Protein AF-A0A1V6HBJ1-F1 (afdb_monomer_lite)

Structure (mmCIF, N/CA/C/O backbone):
data_AF-A0A1V6HBJ1-F1
#
_entry.id   AF-A0A1V6HBJ1-F1
#
loop_
_atom_site.group_PDB
_atom_site.id
_atom_site.type_symbol
_atom_site.label_atom_id
_atom_site.label_alt_id
_atom_site.label_comp_id
_atom_site.label_asym_id
_atom_site.label_entity_id
_atom_site.label_seq_id
_atom_site.pdbx_PDB_ins_code
_atom_site.Cartn_x
_atom_site.Cartn_y
_atom_site.Cartn_z
_atom_site.occupancy
_atom_site.B_iso_or_equiv
_atom_site.auth_seq_id
_atom_site.auth_comp_id
_atom_site.auth_asym_id
_atom_site.auth_atom_id
_atom_site.pdbx_PDB_model_num
ATOM 1 N N . MET A 1 1 ? 16.355 -17.137 -2.220 1.00 40.56 1 MET A N 1
ATOM 2 C CA . MET A 1 1 ? 15.900 -16.096 -1.271 1.00 40.56 1 MET A CA 1
ATOM 3 C C . MET A 1 1 ? 16.571 -16.376 0.056 1.00 40.56 1 MET A C 1
ATOM 5 O O . MET A 1 1 ? 16.487 -17.509 0.513 1.00 40.56 1 MET A O 1
ATOM 9 N N . ALA A 1 2 ? 17.304 -15.412 0.614 1.00 31.16 2 ALA A N 1
ATOM 10 C CA . ALA A 1 2 ? 17.958 -15.602 1.904 1.00 31.16 2 ALA A CA 1
ATOM 11 C C . ALA A 1 2 ? 16.894 -15.701 3.020 1.00 31.16 2 ALA A C 1
ATOM 13 O O . ALA A 1 2 ? 15.959 -14.894 3.026 1.00 31.16 2 ALA A O 1
ATOM 14 N N . PRO A 1 3 ? 17.005 -16.656 3.956 1.00 34.19 3 PRO A N 1
ATOM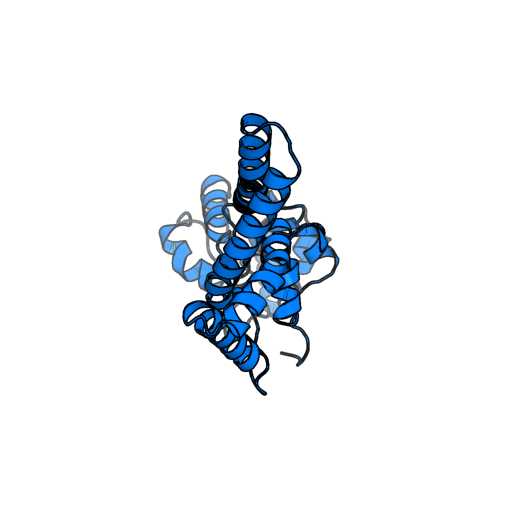 15 C CA . PRO A 1 3 ? 16.169 -16.680 5.151 1.00 34.19 3 PRO A CA 1
ATOM 16 C C . PRO A 1 3 ? 16.460 -15.418 5.978 1.00 34.19 3 PRO A C 1
ATOM 18 O O . PRO A 1 3 ? 17.597 -15.211 6.388 1.00 34.19 3 PRO A O 1
ATOM 21 N N . GLY A 1 4 ? 15.461 -14.553 6.192 1.00 46.94 4 GLY A N 1
ATOM 22 C CA . GLY A 1 4 ? 15.585 -13.376 7.070 1.00 46.94 4 GLY A CA 1
ATOM 23 C C . GLY A 1 4 ? 15.220 -12.015 6.462 1.00 46.94 4 GLY A C 1
ATOM 24 O O . GLY A 1 4 ? 15.203 -11.026 7.184 1.00 46.94 4 GLY A O 1
ATOM 25 N N . SER A 1 5 ? 14.878 -11.928 5.173 1.00 51.78 5 SER A N 1
ATOM 26 C CA . SER A 1 5 ? 14.597 -10.646 4.495 1.00 51.78 5 SER A CA 1
ATOM 27 C C . SER A 1 5 ? 13.138 -10.168 4.579 1.00 51.78 5 SER A C 1
ATOM 29 O O . SER A 1 5 ? 12.686 -9.415 3.717 1.00 51.78 5 SER A O 1
ATOM 31 N N . HIS A 1 6 ? 12.360 -10.630 5.559 1.00 61.28 6 HIS A N 1
ATOM 32 C CA . HIS A 1 6 ? 10.945 -10.278 5.686 1.00 61.28 6 HIS A CA 1
ATOM 33 C C . HIS A 1 6 ? 10.672 -9.665 7.053 1.00 61.28 6 HIS A C 1
ATOM 35 O O . HIS A 1 6 ? 11.094 -10.197 8.078 1.00 61.28 6 HIS A O 1
ATOM 41 N N . ALA A 1 7 ? 9.939 -8.550 7.069 1.00 63.81 7 ALA A N 1
ATOM 42 C CA . ALA A 1 7 ? 9.372 -8.036 8.305 1.00 63.81 7 ALA A CA 1
ATOM 43 C C . ALA A 1 7 ? 8.506 -9.135 8.942 1.00 63.81 7 ALA A C 1
ATOM 45 O O . ALA A 1 7 ? 7.754 -9.823 8.239 1.00 63.81 7 ALA A O 1
ATOM 46 N N . SER A 1 8 ? 8.596 -9.303 10.264 1.00 81.94 8 SER A N 1
ATOM 47 C CA . SER A 1 8 ? 7.681 -10.206 10.967 1.00 81.94 8 SER A CA 1
ATOM 48 C C . SER A 1 8 ? 6.235 -9.796 10.669 1.00 81.94 8 SER A C 1
ATOM 50 O O . SER A 1 8 ? 5.955 -8.620 10.426 1.00 81.94 8 SER A O 1
ATOM 52 N N . ALA A 1 9 ? 5.294 -10.743 10.681 1.00 83.12 9 ALA A N 1
ATOM 53 C CA . ALA A 1 9 ? 3.888 -10.428 10.414 1.00 83.12 9 ALA A CA 1
ATOM 54 C C . ALA A 1 9 ? 3.358 -9.310 11.333 1.00 83.12 9 ALA A C 1
ATOM 56 O O . ALA A 1 9 ? 2.611 -8.438 10.893 1.00 83.12 9 ALA A O 1
ATOM 57 N N . LEU A 1 10 ? 3.819 -9.287 12.587 1.00 87.44 10 LEU A N 1
ATOM 58 C CA . LEU A 1 10 ? 3.503 -8.235 13.550 1.00 87.44 10 LEU A CA 1
ATOM 59 C C . LEU A 1 10 ? 4.100 -6.879 13.159 1.00 87.44 10 LEU A C 1
ATOM 61 O O . LEU A 1 10 ? 3.411 -5.871 13.273 1.00 87.44 10 LEU A O 1
ATOM 65 N N . ALA A 1 11 ? 5.344 -6.839 12.673 1.00 89.31 11 ALA A N 1
ATOM 66 C CA . ALA A 1 11 ? 5.956 -5.604 12.186 1.00 89.31 11 ALA A CA 1
ATOM 67 C C . ALA A 1 11 ? 5.234 -5.076 10.938 1.00 89.31 11 ALA A C 1
ATOM 69 O O . ALA A 1 11 ? 4.906 -3.895 10.873 1.00 89.31 11 ALA A O 1
ATOM 70 N N . ALA A 1 12 ? 4.895 -5.955 9.991 1.00 89.19 12 ALA A N 1
ATOM 71 C CA . ALA A 1 12 ? 4.092 -5.590 8.827 1.00 89.19 12 ALA A CA 1
ATOM 72 C C . ALA A 1 12 ? 2.724 -5.022 9.247 1.00 89.19 12 ALA A C 1
ATOM 74 O O . ALA A 1 12 ? 2.364 -3.931 8.813 1.00 89.19 12 ALA A O 1
ATOM 75 N N . LEU A 1 13 ? 2.008 -5.682 10.168 1.00 91.19 13 LEU A N 1
ATOM 76 C CA . LEU A 1 13 ? 0.757 -5.158 10.725 1.00 91.19 13 LEU A CA 1
ATOM 77 C C . LEU A 1 13 ? 0.961 -3.784 11.383 1.00 91.19 13 LEU A C 1
ATOM 79 O O . LEU A 1 13 ? 0.175 -2.870 11.151 1.00 91.19 13 LEU A O 1
ATOM 83 N N . ALA A 1 14 ? 2.016 -3.625 12.181 1.00 93.25 14 ALA A N 1
ATOM 84 C CA . ALA A 1 14 ? 2.300 -2.393 12.905 1.00 93.25 14 ALA A CA 1
ATOM 85 C C . ALA A 1 14 ? 2.691 -1.221 11.994 1.00 93.25 14 ALA A C 1
ATOM 87 O O . ALA A 1 14 ? 2.474 -0.079 12.384 1.00 93.25 14 ALA A O 1
ATOM 88 N N . TRP A 1 15 ? 3.258 -1.475 10.813 1.00 93.94 15 TRP A N 1
ATOM 89 C CA . TRP A 1 15 ? 3.773 -0.446 9.901 1.00 93.94 15 TRP A CA 1
ATOM 90 C C . TRP A 1 15 ? 2.842 -0.105 8.740 1.00 93.94 15 TRP A C 1
ATOM 92 O O . TRP A 1 15 ? 2.887 1.014 8.232 1.00 93.94 15 TRP A O 1
ATOM 102 N N . THR A 1 16 ? 1.982 -1.032 8.320 1.00 93.38 16 THR A N 1
ATOM 103 C CA . THR A 1 16 ? 1.060 -0.821 7.190 1.00 93.38 16 THR A CA 1
ATOM 104 C C . THR A 1 16 ? -0.401 -0.730 7.631 1.00 93.38 16 THR A C 1
ATOM 106 O O . THR A 1 16 ? -1.307 -0.847 6.809 1.00 93.38 16 THR A O 1
ATOM 109 N N . THR A 1 17 ? -0.652 -0.527 8.927 1.00 94.75 17 THR A N 1
ATOM 110 C CA . THR A 1 17 ? -1.995 -0.280 9.470 1.00 94.75 17 THR A CA 1
ATOM 111 C C . THR A 1 17 ? -2.059 1.129 10.050 1.00 94.75 17 THR A C 1
ATOM 113 O O . THR A 1 17 ? -1.151 1.506 10.795 1.00 94.75 17 THR A O 1
ATOM 116 N N . PRO A 1 18 ? -3.107 1.919 9.760 1.00 96.00 18 PRO A N 1
ATOM 117 C CA . PRO A 1 18 ? -3.228 3.255 10.330 1.00 96.00 18 PRO A CA 1
ATOM 118 C C . PRO A 1 18 ? -3.225 3.235 11.864 1.00 96.00 18 PRO A C 1
ATOM 120 O O . PRO A 1 18 ? -3.881 2.402 12.498 1.00 96.00 18 PRO A O 1
ATOM 123 N N . LEU A 1 19 ? -2.507 4.180 12.472 1.00 96.94 19 LEU A N 1
ATOM 124 C CA . LEU A 1 19 ? -2.322 4.229 13.926 1.00 96.94 19 LEU A CA 1
ATOM 125 C C . LEU A 1 19 ? -3.632 4.346 14.719 1.00 96.94 19 LEU A C 1
ATOM 127 O O . LEU A 1 19 ? -3.750 3.670 15.743 1.00 96.94 19 LEU A O 1
ATOM 131 N N . PRO A 1 20 ? -4.650 5.110 14.273 1.00 97.19 20 PRO A N 1
ATOM 132 C CA . PRO A 1 20 ? -5.925 5.177 14.985 1.00 97.19 20 PRO A CA 1
ATOM 133 C C . PRO A 1 20 ? -6.658 3.833 15.047 1.00 97.19 20 PRO A C 1
ATOM 135 O O . PRO A 1 20 ? -7.299 3.540 16.057 1.00 97.19 20 PRO A O 1
ATOM 138 N N . PHE A 1 21 ? -6.522 2.982 14.023 1.00 97.19 21 PHE A N 1
ATOM 139 C CA . PHE A 1 21 ? -7.040 1.614 14.065 1.00 97.19 21 PHE A CA 1
ATOM 140 C C . PHE A 1 21 ? -6.293 0.763 15.093 1.00 97.19 21 PHE A C 1
ATOM 142 O O . PHE A 1 21 ? -6.928 0.094 15.906 1.00 97.19 21 PHE A O 1
ATOM 149 N N . LEU A 1 22 ? -4.958 0.818 15.111 1.00 97.12 22 LEU A N 1
ATOM 150 C CA . LEU A 1 22 ? -4.157 0.084 16.098 1.00 97.12 22 LEU A CA 1
ATOM 151 C C . LEU A 1 22 ? -4.476 0.532 17.533 1.00 97.12 22 LEU A C 1
ATOM 153 O O . LEU A 1 22 ? -4.616 -0.304 18.425 1.00 97.12 22 LEU A O 1
ATOM 157 N N . LEU A 1 23 ? -4.673 1.835 17.750 1.00 97.44 23 LEU A N 1
ATOM 158 C CA . LEU A 1 23 ? -5.104 2.375 19.037 1.00 97.44 23 LEU A CA 1
ATOM 159 C C . LEU A 1 23 ? -6.506 1.881 19.417 1.00 97.44 23 LEU A C 1
ATOM 161 O O . LEU A 1 23 ? -6.716 1.459 20.553 1.00 97.44 23 LEU A O 1
ATOM 165 N N . ALA A 1 24 ? -7.458 1.885 18.480 1.00 98.12 24 ALA A N 1
ATOM 166 C CA . ALA A 1 24 ? -8.794 1.342 18.711 1.00 98.12 24 ALA A CA 1
ATOM 167 C C . ALA A 1 24 ? -8.732 -0.132 19.144 1.00 98.12 24 ALA A C 1
ATOM 169 O O . ALA A 1 24 ? -9.375 -0.513 20.124 1.00 98.12 24 ALA A O 1
ATOM 170 N N . VAL A 1 25 ? -7.922 -0.947 18.458 1.00 98.19 25 VAL A N 1
ATOM 171 C CA . VAL A 1 25 ? -7.679 -2.354 18.815 1.00 98.19 25 VAL A CA 1
ATOM 172 C C . VAL A 1 25 ? -7.102 -2.467 20.225 1.00 98.19 25 VAL A C 1
ATOM 174 O O . VAL A 1 25 ? -7.627 -3.234 21.033 1.00 98.19 25 VAL A O 1
ATOM 177 N N . ALA A 1 26 ? -6.070 -1.682 20.552 1.00 98.00 26 ALA A N 1
ATOM 178 C CA . ALA A 1 26 ? -5.439 -1.694 21.871 1.00 98.00 26 ALA A CA 1
ATOM 179 C C . ALA A 1 26 ? -6.442 -1.357 22.991 1.00 98.00 26 ALA A C 1
ATOM 181 O O . ALA A 1 26 ? -6.520 -2.065 23.997 1.00 98.00 26 ALA A O 1
ATOM 182 N N . LEU A 1 27 ? -7.283 -0.338 22.785 1.00 98.19 27 LEU A N 1
ATOM 183 C CA . LEU A 1 27 ? -8.370 0.024 23.704 1.00 98.19 27 LEU A CA 1
ATOM 184 C C . LEU A 1 27 ? -9.426 -1.087 23.836 1.00 98.19 27 LEU A C 1
ATOM 186 O O . LEU A 1 27 ? -10.095 -1.194 24.866 1.00 98.19 27 LEU A O 1
ATOM 190 N N . GLY A 1 28 ? -9.578 -1.920 22.807 1.00 98.44 28 GLY A N 1
ATOM 191 C CA . GLY A 1 28 ? -10.498 -3.053 22.766 1.00 98.44 28 GLY A CA 1
ATOM 192 C C . GLY A 1 28 ? -10.058 -4.270 23.574 1.00 98.44 28 GLY A C 1
ATOM 193 O O . GLY A 1 28 ? -10.915 -5.069 23.959 1.00 98.44 28 GLY A O 1
ATOM 194 N N . LEU A 1 29 ? -8.767 -4.397 23.902 1.00 98.31 29 LEU A N 1
ATOM 195 C CA . LEU A 1 29 ? -8.232 -5.561 24.620 1.00 98.31 29 LEU A CA 1
ATOM 196 C C . LEU A 1 29 ? -8.846 -5.720 26.020 1.00 98.31 29 LEU A C 1
ATOM 198 O O . LEU A 1 29 ? -9.240 -6.818 26.406 1.00 98.31 29 LEU A O 1
ATOM 202 N N . GLY A 1 30 ? -9.006 -4.626 26.771 1.00 97.94 30 GLY A N 1
ATOM 203 C CA . GLY A 1 30 ? -9.625 -4.653 28.103 1.00 97.94 30 GLY A CA 1
ATOM 204 C C . GLY A 1 30 ? -11.083 -5.145 28.079 1.00 97.94 30 GLY A C 1
ATOM 205 O O . GLY A 1 30 ? -11.416 -6.113 28.772 1.00 97.94 30 GLY A O 1
ATOM 206 N N . PRO A 1 31 ? -11.974 -4.520 27.283 1.00 98.31 31 PRO A N 1
ATOM 207 C CA . PRO A 1 31 ? -13.332 -5.012 27.057 1.00 98.31 31 PRO A CA 1
ATOM 208 C C . PRO A 1 31 ? -13.392 -6.459 26.552 1.00 98.31 31 PRO A C 1
ATOM 210 O O . PRO A 1 31 ? -14.235 -7.221 27.026 1.00 98.31 31 PRO A O 1
ATOM 213 N N . LEU A 1 32 ? -12.498 -6.851 25.638 1.00 98.62 32 LEU A N 1
ATOM 214 C CA . LEU A 1 32 ? -12.409 -8.218 25.124 1.00 98.62 32 LEU A CA 1
ATOM 215 C C . LEU A 1 32 ? -12.121 -9.221 26.247 1.00 98.62 32 LEU A C 1
ATOM 217 O O . LEU A 1 32 ? -12.858 -10.193 26.392 1.00 98.62 32 LEU A O 1
ATOM 221 N N . VAL A 1 33 ? -11.120 -8.953 27.093 1.00 98.44 33 VAL A N 1
ATOM 222 C CA . VAL A 1 33 ? -10.777 -9.807 28.245 1.00 98.44 33 VAL A CA 1
ATOM 223 C C . VAL A 1 33 ? -11.948 -9.921 29.222 1.00 98.44 33 VAL A C 1
ATOM 225 O O . VAL A 1 33 ? -12.239 -11.013 29.708 1.00 98.44 33 VAL A O 1
ATOM 228 N N . ARG A 1 34 ? -12.666 -8.824 29.494 1.00 98.12 34 ARG A N 1
ATOM 229 C CA . ARG A 1 34 ? -13.857 -8.856 30.362 1.00 98.12 34 ARG A CA 1
ATOM 230 C C . ARG A 1 34 ? -14.958 -9.746 29.785 1.00 98.12 34 ARG A C 1
ATOM 232 O O . ARG A 1 34 ? -15.517 -10.555 30.518 1.00 98.12 34 ARG A O 1
ATOM 239 N N . ARG A 1 35 ? -15.245 -9.634 28.483 1.00 98.31 35 ARG A N 1
ATOM 240 C CA . ARG A 1 35 ? -16.246 -10.482 27.809 1.00 98.31 35 ARG A CA 1
ATOM 241 C C . ARG A 1 35 ? -15.817 -11.946 27.765 1.00 98.31 35 ARG A C 1
ATOM 243 O O . ARG A 1 35 ? -16.642 -12.822 28.000 1.00 98.31 35 ARG A O 1
ATOM 250 N N . LEU A 1 36 ? -14.531 -12.210 27.541 1.00 97.88 36 LEU A N 1
ATOM 251 C CA . LEU A 1 36 ? -13.976 -13.561 27.567 1.00 97.88 36 LEU A CA 1
ATOM 252 C C . LEU A 1 36 ? -14.156 -14.216 28.945 1.00 97.88 36 LEU A C 1
ATOM 254 O O . LEU A 1 36 ? -14.652 -15.337 29.024 1.00 97.88 36 LEU A O 1
ATOM 258 N N . ARG A 1 37 ? -13.832 -13.494 30.028 1.00 97.94 37 ARG A N 1
ATOM 259 C CA . ARG A 1 37 ? -14.044 -13.956 31.414 1.00 97.94 37 ARG A CA 1
ATOM 260 C C . ARG A 1 37 ? -15.520 -14.180 31.748 1.00 97.94 37 ARG A C 1
ATOM 262 O O . ARG A 1 37 ? -15.829 -15.063 32.534 1.00 97.94 37 ARG A O 1
ATOM 269 N N . ALA A 1 38 ? -16.419 -13.419 31.128 1.00 98.06 38 ALA A N 1
ATOM 270 C CA . ALA A 1 38 ? -17.865 -13.596 31.254 1.00 98.06 38 ALA A CA 1
ATOM 271 C C . ALA A 1 38 ? -18.431 -14.740 30.382 1.00 98.06 38 ALA A C 1
ATOM 273 O O . ALA A 1 38 ? -19.644 -14.917 30.318 1.00 98.06 38 ALA A O 1
ATOM 274 N N . GLY A 1 39 ? -17.587 -15.505 29.679 1.00 97.44 39 GLY A N 1
ATOM 275 C CA . GLY A 1 39 ? -18.026 -16.643 28.869 1.00 97.44 39 GLY A CA 1
ATOM 276 C C . GLY A 1 39 ? -18.703 -16.266 27.546 1.00 97.44 39 GLY A C 1
ATOM 277 O O . GLY A 1 39 ? -19.398 -17.100 26.956 1.00 97.44 39 GLY A O 1
ATOM 278 N N . ASP A 1 40 ? -18.499 -15.040 27.058 1.00 98.31 40 ASP A N 1
ATOM 279 C CA . ASP A 1 40 ? -19.073 -14.548 25.806 1.00 98.31 40 ASP A CA 1
ATOM 280 C C . ASP A 1 40 ? -18.563 -15.357 24.595 1.00 98.31 40 ASP A C 1
ATOM 282 O O . ASP A 1 40 ? -17.357 -15.505 24.369 1.00 98.31 40 ASP A O 1
ATOM 286 N N . ARG A 1 41 ? -19.499 -15.904 23.806 1.00 98.12 41 ARG A N 1
ATOM 287 C CA . ARG A 1 41 ? -19.188 -16.758 22.645 1.00 98.12 41 ARG A CA 1
ATOM 288 C C . ARG A 1 41 ? -18.450 -15.997 21.542 1.00 98.12 41 ARG A C 1
ATOM 290 O O . ARG A 1 41 ? -17.532 -16.559 20.951 1.00 98.12 41 ARG A O 1
ATOM 297 N N . LEU A 1 42 ? -18.814 -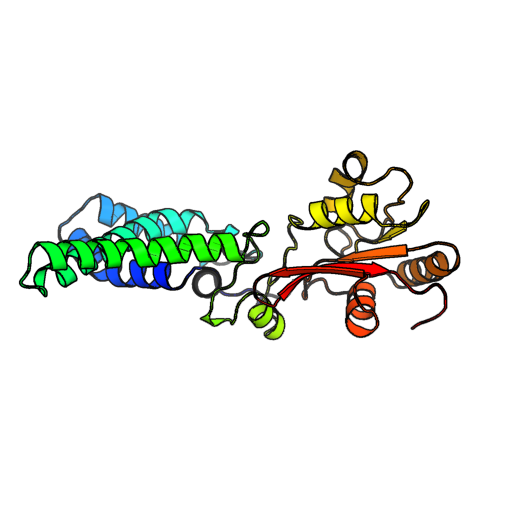14.739 21.290 1.00 97.06 42 LEU A N 1
ATOM 298 C CA . LEU A 1 42 ? -18.169 -13.918 20.269 1.00 97.06 42 LEU A CA 1
ATOM 299 C C . LEU A 1 42 ? -16.743 -13.556 20.691 1.00 97.06 42 LEU A C 1
ATOM 301 O O . LEU A 1 42 ? -15.829 -13.682 19.887 1.00 97.06 42 LEU A O 1
ATOM 305 N N . ALA A 1 43 ? -16.518 -13.185 21.952 1.00 98.19 43 ALA A N 1
ATOM 306 C CA . ALA A 1 43 ? -15.177 -12.912 22.468 1.00 98.19 43 ALA A CA 1
ATOM 307 C C . ALA A 1 43 ? -14.254 -14.133 22.337 1.00 98.19 43 ALA A C 1
ATOM 309 O O . ALA A 1 43 ? -13.111 -13.986 21.905 1.00 98.19 43 ALA A O 1
ATOM 310 N N . ARG A 1 44 ? -14.760 -15.340 22.638 1.00 98.31 44 ARG A N 1
ATOM 311 C CA . ARG A 1 44 ? -14.026 -16.592 22.390 1.00 98.31 44 ARG A CA 1
ATOM 312 C C . ARG A 1 44 ? -13.692 -16.770 20.913 1.00 98.31 44 ARG A C 1
ATOM 314 O O . ARG A 1 44 ? -12.541 -17.042 20.601 1.00 98.31 44 ARG A O 1
ATOM 321 N N . LEU A 1 45 ? -14.662 -16.577 20.016 1.00 98.38 45 LEU A N 1
ATOM 322 C CA . LEU A 1 45 ? -14.432 -16.671 18.572 1.00 98.38 45 LEU A CA 1
ATOM 323 C C . LEU A 1 45 ? -13.361 -15.679 18.099 1.00 98.38 45 LEU A C 1
ATOM 325 O O . LEU A 1 45 ? -12.465 -16.076 17.367 1.00 98.38 45 LEU A O 1
ATOM 329 N N . LEU A 1 46 ? -13.421 -14.416 18.529 1.00 98.44 46 LEU A N 1
ATOM 330 C CA . LEU A 1 46 ? -12.449 -13.389 18.139 1.00 98.44 46 LEU A CA 1
ATOM 331 C C . LEU A 1 46 ? -11.030 -13.749 18.593 1.00 98.44 46 LEU A C 1
ATOM 333 O O . LEU A 1 46 ? -10.093 -13.645 17.805 1.00 98.44 46 LEU A O 1
ATOM 337 N N . VAL A 1 47 ? -10.873 -14.208 19.839 1.00 98.25 47 VAL A N 1
ATOM 338 C CA . VAL A 1 47 ? -9.571 -14.635 20.374 1.00 98.25 47 VAL A CA 1
ATOM 339 C C . VAL A 1 47 ? -9.064 -15.883 19.657 1.00 98.25 47 VAL A C 1
ATOM 341 O O . VAL A 1 47 ? -7.891 -15.927 19.300 1.00 98.25 47 VAL A O 1
ATOM 344 N N . LEU A 1 48 ? -9.928 -16.869 19.401 1.00 98.25 48 LEU A N 1
ATOM 345 C CA . LEU A 1 48 ? -9.560 -18.072 18.655 1.00 98.25 48 LEU A CA 1
ATOM 346 C C . LEU A 1 48 ? -9.168 -17.741 17.213 1.00 98.25 48 LEU A C 1
ATOM 348 O O . LEU A 1 48 ? -8.155 -18.238 16.744 1.00 98.25 48 LEU A O 1
ATOM 352 N N . TRP A 1 49 ? -9.909 -16.869 16.529 1.00 98.00 49 TRP A N 1
ATOM 353 C CA . TRP A 1 49 ? -9.592 -16.441 15.166 1.00 98.00 49 TRP A CA 1
ATOM 354 C C . TRP A 1 49 ? -8.227 -15.751 15.121 1.00 98.00 49 TRP A C 1
ATOM 356 O O . TRP A 1 49 ? -7.343 -16.185 14.381 1.00 98.00 49 TRP A O 1
ATOM 366 N N . ILE A 1 50 ? -8.020 -14.726 15.954 1.00 96.88 50 ILE A N 1
ATOM 367 C CA . ILE A 1 50 ? -6.734 -14.021 16.043 1.00 96.88 50 ILE A CA 1
ATOM 368 C C . ILE A 1 50 ? -5.615 -15.012 16.380 1.00 96.88 50 ILE A C 1
ATOM 370 O O . ILE A 1 50 ? -4.584 -15.024 15.713 1.00 96.88 50 ILE A O 1
ATOM 374 N N . GLY A 1 51 ? -5.837 -15.878 17.372 1.00 95.69 51 GLY A N 1
ATOM 375 C CA . GLY A 1 51 ? -4.872 -16.875 17.820 1.00 95.69 51 GLY A CA 1
ATOM 376 C C . GLY A 1 51 ? -4.486 -17.871 16.730 1.00 95.69 51 GLY A C 1
ATOM 377 O O . GLY A 1 51 ? -3.300 -18.094 16.522 1.00 95.69 51 GLY A O 1
ATOM 378 N N . VAL A 1 52 ? -5.453 -18.425 15.994 1.00 95.69 52 VAL A N 1
ATOM 379 C CA . VAL A 1 52 ? -5.208 -19.386 14.905 1.00 95.69 52 VAL A CA 1
ATOM 380 C C . VAL A 1 52 ? -4.426 -18.737 13.767 1.00 95.69 52 VAL A C 1
ATOM 382 O O . VAL A 1 52 ? -3.458 -19.322 13.284 1.00 95.69 52 VAL A O 1
ATOM 385 N N . VAL A 1 53 ? -4.801 -17.522 13.354 1.00 93.44 53 VAL A N 1
ATOM 386 C CA . VAL A 1 53 ? -4.095 -16.816 12.275 1.00 93.44 53 VAL A CA 1
ATOM 387 C C . VAL A 1 53 ? -2.669 -16.473 12.702 1.00 93.44 53 VAL A C 1
ATOM 389 O O . VAL A 1 53 ? -1.736 -16.760 11.957 1.00 93.44 53 VAL A O 1
ATOM 392 N N . LEU A 1 54 ? -2.470 -15.928 13.907 1.00 91.06 54 LEU A N 1
ATOM 393 C CA . LEU A 1 54 ? -1.128 -15.634 14.414 1.00 91.06 54 LEU A CA 1
ATOM 394 C C . LEU A 1 54 ? -0.294 -16.911 14.576 1.00 91.06 54 LEU A C 1
ATOM 396 O O . LEU A 1 54 ? 0.844 -16.943 14.120 1.00 91.06 54 LEU A O 1
ATOM 400 N N . ALA A 1 55 ? -0.859 -17.981 15.140 1.00 91.12 55 ALA A N 1
ATOM 401 C CA . ALA A 1 55 ? -0.172 -19.264 15.268 1.00 91.12 55 ALA A CA 1
ATOM 402 C C . ALA A 1 55 ? 0.288 -19.784 13.902 1.00 91.12 55 ALA A C 1
ATOM 404 O O . ALA A 1 55 ? 1.456 -20.129 13.748 1.00 91.12 55 ALA A O 1
ATOM 405 N N . ARG A 1 56 ? -0.586 -19.744 12.885 1.00 90.06 56 ARG A N 1
ATOM 406 C CA . ARG A 1 56 ? -0.253 -20.137 11.509 1.00 90.06 56 ARG A CA 1
ATOM 407 C C . ARG A 1 56 ? 0.915 -19.331 10.936 1.00 90.06 56 ARG A C 1
ATOM 409 O O . ARG A 1 56 ? 1.762 -19.901 10.259 1.00 90.06 56 ARG A O 1
ATOM 416 N N . LEU A 1 57 ? 0.975 -18.025 11.204 1.00 86.44 57 LEU A N 1
ATOM 417 C CA . LEU A 1 57 ? 2.057 -17.148 10.729 1.00 86.44 57 LEU A CA 1
ATOM 418 C C . LEU A 1 57 ? 3.399 -17.404 11.427 1.00 86.44 57 LEU A C 1
ATOM 420 O O . LEU A 1 57 ? 4.436 -16.999 10.908 1.00 86.44 57 LEU A O 1
ATOM 424 N N . HIS A 1 58 ? 3.377 -18.066 12.584 1.00 84.75 58 HIS A N 1
ATOM 425 C CA . HIS A 1 58 ? 4.558 -18.425 13.365 1.00 84.75 58 HIS A CA 1
ATOM 426 C C . HIS A 1 58 ? 4.923 -19.916 13.273 1.00 84.75 58 HIS A C 1
ATOM 428 O O . HIS A 1 58 ? 5.880 -20.343 13.918 1.00 84.75 58 HIS A O 1
ATOM 434 N N . LEU A 1 59 ? 4.201 -20.714 12.474 1.00 87.25 59 LEU A N 1
ATOM 435 C CA . LEU A 1 59 ? 4.556 -22.113 12.240 1.00 87.25 59 LEU A CA 1
ATOM 436 C C . LEU A 1 59 ? 5.910 -22.219 11.512 1.00 87.25 59 LEU A C 1
ATOM 438 O O . LEU A 1 59 ? 6.171 -21.442 10.588 1.00 87.25 59 LEU A O 1
ATOM 442 N N . PRO A 1 60 ? 6.763 -23.199 11.865 1.00 83.75 60 PRO A N 1
ATOM 443 C CA . PRO A 1 60 ? 7.983 -23.474 11.116 1.00 83.75 60 PRO A CA 1
ATOM 444 C C . PRO A 1 60 ? 7.682 -23.701 9.630 1.00 83.75 60 PRO A C 1
ATOM 446 O O . PRO A 1 60 ? 6.793 -24.471 9.277 1.00 83.75 60 PRO A O 1
ATOM 449 N N . GLY A 1 61 ? 8.414 -23.011 8.756 1.00 79.62 61 GLY A N 1
ATOM 450 C CA . GLY A 1 61 ? 8.205 -23.076 7.306 1.00 79.62 61 GLY A CA 1
ATOM 451 C C . GLY A 1 61 ? 7.102 -22.160 6.765 1.00 79.62 61 GLY A C 1
ATOM 452 O O . GLY A 1 61 ? 6.948 -22.077 5.548 1.00 79.62 61 GLY A O 1
ATOM 453 N N . ALA A 1 62 ? 6.369 -21.429 7.614 1.00 80.06 62 ALA A N 1
ATOM 454 C CA . ALA A 1 62 ? 5.458 -20.389 7.147 1.00 80.06 62 ALA A CA 1
ATOM 455 C C . ALA A 1 62 ? 6.250 -19.273 6.445 1.00 80.06 62 ALA A C 1
ATOM 457 O O . ALA A 1 62 ? 7.144 -18.656 7.027 1.00 80.06 62 ALA A O 1
ATOM 458 N N . VAL A 1 63 ? 5.916 -19.001 5.181 1.00 73.44 63 VAL A N 1
ATOM 459 C CA . VAL A 1 63 ? 6.583 -17.965 4.387 1.00 73.44 63 VAL A CA 1
ATOM 460 C C . VAL A 1 63 ? 5.668 -16.755 4.273 1.00 73.44 63 VAL A C 1
ATOM 462 O O . VAL A 1 63 ? 4.620 -16.817 3.636 1.00 73.44 63 VAL A O 1
ATOM 465 N N . ASN A 1 64 ? 6.089 -15.628 4.847 1.00 73.94 64 ASN A N 1
ATOM 466 C CA . ASN A 1 64 ? 5.482 -14.335 4.562 1.00 73.94 64 ASN A CA 1
ATOM 467 C C . ASN A 1 64 ? 6.383 -13.526 3.629 1.00 73.94 64 ASN A C 1
ATOM 469 O O . ASN A 1 64 ? 7.270 -12.810 4.082 1.00 73.94 64 ASN A O 1
ATOM 473 N N . PHE A 1 65 ? 6.136 -13.619 2.327 1.00 69.25 65 PHE A N 1
ATOM 474 C CA . PHE A 1 65 ? 6.945 -12.929 1.322 1.00 69.25 65 PHE A CA 1
ATOM 475 C C . PHE A 1 65 ? 6.337 -11.608 0.825 1.00 69.25 65 PHE A C 1
ATOM 477 O O . PHE A 1 65 ? 6.937 -10.972 -0.040 1.00 69.25 65 PHE A O 1
ATOM 484 N N . ASP A 1 66 ? 5.181 -11.181 1.358 1.00 72.56 66 ASP A N 1
ATOM 485 C CA . ASP A 1 66 ? 4.358 -10.145 0.706 1.00 72.56 66 ASP A CA 1
ATOM 486 C C . ASP A 1 66 ? 3.450 -9.315 1.644 1.00 72.56 66 ASP A C 1
ATOM 488 O O . ASP A 1 66 ? 2.428 -8.737 1.245 1.00 72.56 66 ASP A O 1
ATOM 492 N N . GLY A 1 67 ? 3.846 -9.257 2.917 1.00 78.25 67 GLY A N 1
ATOM 493 C CA . GLY A 1 67 ? 3.325 -8.300 3.885 1.00 78.25 67 GLY A CA 1
ATOM 494 C C . GLY A 1 67 ? 1.952 -8.708 4.395 1.00 78.25 67 GLY A C 1
ATOM 495 O O . GLY A 1 67 ? 1.657 -9.893 4.545 1.00 78.25 67 GLY A O 1
ATOM 496 N N . VAL A 1 68 ? 1.098 -7.723 4.670 1.00 84.56 68 VAL A N 1
ATOM 497 C CA . VAL A 1 68 ? -0.221 -7.957 5.286 1.00 84.56 68 VAL A CA 1
ATOM 498 C C . VAL A 1 68 ? -1.186 -8.788 4.445 1.00 84.56 68 VAL A C 1
ATOM 500 O O . VAL A 1 68 ? -2.178 -9.287 4.968 1.00 84.56 68 VAL A O 1
ATOM 503 N N . ARG A 1 69 ? -0.895 -8.998 3.157 1.00 85.75 69 ARG A N 1
ATOM 504 C CA . ARG A 1 69 ? -1.767 -9.744 2.241 1.00 85.75 69 ARG A CA 1
ATOM 505 C C . ARG A 1 69 ? -1.925 -11.218 2.572 1.00 85.75 69 ARG A C 1
ATOM 507 O O . ARG A 1 69 ? -2.981 -11.774 2.303 1.00 85.75 69 ARG A O 1
ATOM 514 N N . HIS A 1 70 ? -0.927 -11.826 3.206 1.00 85.25 70 HIS A N 1
ATOM 515 C CA . HIS A 1 70 ? -1.005 -13.219 3.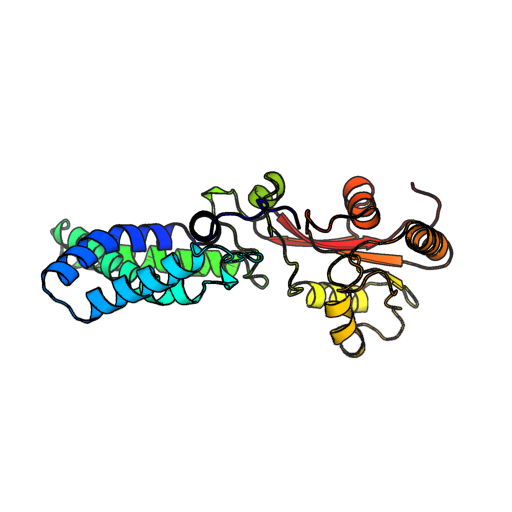657 1.00 85.25 70 HIS A CA 1
ATOM 516 C C . HIS A 1 70 ? -1.811 -13.407 4.950 1.00 85.25 70 HIS A C 1
ATOM 518 O O . HIS A 1 70 ? -1.930 -14.529 5.447 1.00 85.25 70 HIS A O 1
ATOM 524 N N . PHE A 1 71 ? -2.305 -12.316 5.535 1.00 89.62 71 PHE A N 1
ATOM 525 C CA . PHE A 1 71 ? -3.075 -12.343 6.772 1.00 89.62 71 PHE A CA 1
ATOM 526 C C . PHE A 1 71 ? -4.140 -11.241 6.824 1.00 89.62 71 PHE A C 1
ATOM 528 O O . PHE A 1 71 ? -4.436 -10.697 7.891 1.00 89.62 71 PHE A O 1
ATOM 535 N N . LEU A 1 72 ? -4.754 -10.914 5.680 1.00 91.25 72 LEU A N 1
ATOM 536 C CA . LEU A 1 72 ? -5.869 -9.959 5.627 1.00 91.25 72 LEU A CA 1
ATOM 537 C C . LEU A 1 72 ? -7.064 -10.421 6.468 1.00 91.25 72 LEU A C 1
ATOM 539 O O . LEU A 1 72 ? -7.790 -9.598 7.020 1.00 91.25 72 LEU A O 1
ATOM 543 N N . GLU A 1 73 ? -7.226 -11.728 6.647 1.00 93.81 73 GLU A N 1
ATOM 544 C CA . GLU A 1 73 ? -8.211 -12.339 7.536 1.00 93.81 73 GLU A CA 1
ATOM 545 C C . GLU A 1 73 ? -8.003 -12.003 9.020 1.00 93.81 73 GLU A C 1
ATOM 547 O O . GLU A 1 73 ? -8.882 -12.294 9.828 1.00 93.81 73 GLU A O 1
ATOM 552 N N . LEU A 1 74 ? -6.882 -11.380 9.401 1.00 95.00 74 LEU A N 1
ATOM 553 C CA . LEU A 1 74 ? -6.683 -10.848 10.747 1.00 95.00 74 LEU A CA 1
ATOM 554 C C . LEU A 1 74 ? -7.448 -9.529 10.954 1.00 95.00 74 LEU A C 1
ATOM 556 O O . LEU A 1 74 ? -7.842 -9.212 12.073 1.00 95.00 74 LEU A O 1
ATOM 560 N N . PHE A 1 75 ? -7.708 -8.757 9.896 1.00 95.44 75 PHE A N 1
ATOM 561 C CA . PHE A 1 75 ? -8.347 -7.444 10.022 1.00 95.44 75 PHE A CA 1
ATOM 562 C C . PHE A 1 75 ? -9.819 -7.498 10.458 1.00 95.44 75 PHE A C 1
ATOM 564 O O . PHE A 1 75 ? -10.183 -6.660 11.280 1.00 95.44 75 PHE A O 1
ATOM 571 N N . PRO A 1 76 ? -10.671 -8.446 10.011 1.00 97.69 76 PRO A N 1
ATOM 572 C CA . PRO A 1 76 ? -12.044 -8.553 10.507 1.00 97.69 76 PRO A CA 1
ATOM 573 C C . PRO A 1 76 ? -12.159 -8.727 12.033 1.00 97.69 76 PRO A C 1
ATOM 575 O O . PRO A 1 76 ? -12.853 -7.916 12.659 1.00 97.69 76 PRO A O 1
ATOM 578 N N . PRO A 1 77 ? -11.481 -9.696 12.689 1.00 98.06 77 PRO A N 1
ATOM 579 C CA . PRO A 1 77 ? -11.570 -9.808 14.140 1.00 98.06 77 PRO A CA 1
ATOM 580 C C . PRO A 1 77 ? -10.895 -8.629 14.852 1.00 98.06 77 PRO A C 1
ATOM 582 O O . PRO A 1 77 ? -11.415 -8.168 15.868 1.00 98.06 77 PRO A O 1
ATOM 585 N N . LEU A 1 78 ? -9.805 -8.070 14.311 1.00 97.81 78 LEU A N 1
ATOM 586 C CA . LEU A 1 78 ? -9.206 -6.851 14.860 1.00 97.81 78 LEU A CA 1
ATOM 587 C C . LEU A 1 78 ? -10.161 -5.654 14.777 1.00 97.81 78 LEU A C 1
ATOM 589 O O . LEU A 1 78 ? -10.280 -4.915 15.747 1.00 97.81 78 LEU A O 1
ATOM 593 N N . ALA A 1 79 ? -10.904 -5.483 13.684 1.00 97.81 79 ALA A N 1
ATOM 594 C CA . ALA A 1 79 ? -11.893 -4.418 13.548 1.00 97.81 79 ALA A CA 1
ATOM 595 C C . ALA A 1 79 ? -13.026 -4.567 14.574 1.00 97.81 79 ALA A C 1
ATOM 597 O O . ALA A 1 79 ? -13.445 -3.576 15.173 1.00 97.81 79 ALA A O 1
ATOM 598 N N . ALA A 1 80 ? -13.474 -5.798 14.847 1.00 98.31 80 ALA A N 1
ATOM 599 C CA . ALA A 1 80 ? -14.453 -6.067 15.900 1.00 98.31 80 ALA A CA 1
ATOM 600 C C . ALA A 1 80 ? -13.914 -5.698 17.294 1.00 98.31 80 ALA A C 1
ATOM 602 O O . ALA A 1 80 ? -14.604 -5.036 18.074 1.00 98.31 80 ALA A O 1
ATOM 603 N N . VAL A 1 81 ? -12.662 -6.063 17.597 1.00 98.62 81 VAL A N 1
ATOM 604 C CA . VAL A 1 81 ? -11.986 -5.659 18.841 1.00 98.62 81 VAL A CA 1
ATOM 605 C C . VAL A 1 81 ? -11.827 -4.136 18.906 1.00 98.62 81 VAL A C 1
ATOM 607 O O . VAL A 1 81 ? -12.143 -3.533 19.931 1.00 98.62 81 VAL A O 1
ATOM 610 N N . GLY A 1 82 ? -11.442 -3.491 17.806 1.00 98.31 82 GLY A N 1
ATOM 611 C CA . GLY A 1 82 ? -11.362 -2.037 17.694 1.00 98.31 82 GLY A CA 1
ATOM 612 C C . GLY A 1 82 ? -12.699 -1.350 17.963 1.00 98.31 82 GLY A C 1
ATOM 613 O O . GLY A 1 82 ? -12.757 -0.375 18.711 1.00 98.31 82 GLY A O 1
ATOM 614 N N . GLY A 1 83 ? -13.797 -1.913 17.455 1.00 98.19 83 GLY A N 1
ATOM 615 C CA . GLY A 1 83 ? -15.156 -1.460 17.749 1.00 98.19 83 GLY A CA 1
ATOM 616 C C . GLY A 1 83 ? 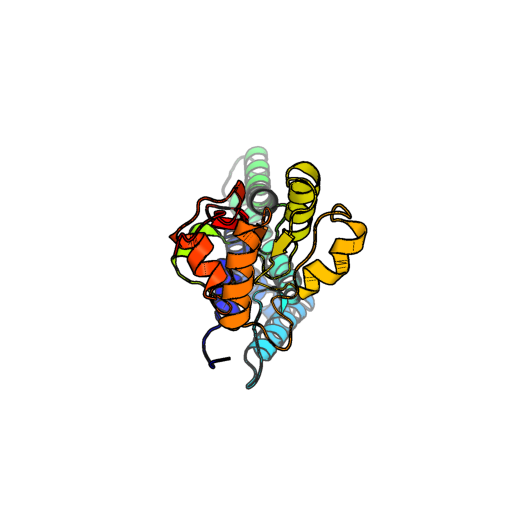-15.501 -1.536 19.240 1.00 98.19 83 GLY A C 1
ATOM 617 O O . GLY A 1 83 ? -16.067 -0.587 19.786 1.00 98.19 83 GLY A O 1
ATOM 618 N N . LEU A 1 84 ? -15.104 -2.612 19.935 1.00 98.06 84 LEU A N 1
ATOM 619 C CA . LEU A 1 84 ? -15.244 -2.704 21.397 1.00 98.06 84 LEU A CA 1
ATOM 620 C C . LEU A 1 84 ? -14.449 -1.602 22.112 1.00 98.06 84 LEU A C 1
ATOM 622 O O . LEU A 1 84 ? -14.949 -1.017 23.078 1.00 98.06 84 LEU A O 1
ATOM 626 N N . GLY A 1 85 ? -13.237 -1.312 21.632 1.00 98.19 85 GLY A N 1
ATOM 627 C CA . GLY A 1 85 ? -12.371 -0.261 22.160 1.00 98.19 85 GLY A CA 1
ATOM 628 C C . GLY A 1 85 ? -12.980 1.127 22.015 1.00 98.19 85 GLY A C 1
ATOM 629 O O . GLY A 1 85 ? -13.133 1.839 23.008 1.00 98.19 85 GLY A O 1
ATOM 630 N N . LEU A 1 86 ? -13.425 1.483 20.807 1.00 98.25 86 LEU A N 1
ATOM 631 C CA . LEU A 1 86 ? -14.081 2.766 20.544 1.00 98.25 86 LEU A CA 1
ATOM 632 C C . LEU A 1 86 ? -15.392 2.906 21.324 1.00 98.25 86 LEU A C 1
ATOM 634 O O . LEU A 1 86 ? -15.652 3.963 21.892 1.00 98.25 86 LEU A O 1
ATOM 638 N N . ALA A 1 87 ? -16.190 1.841 21.443 1.00 98.06 87 ALA A N 1
ATOM 639 C CA . ALA A 1 87 ? -17.417 1.866 22.237 1.00 98.06 87 ALA A CA 1
ATOM 640 C C . ALA A 1 87 ? -17.144 2.053 23.741 1.00 98.06 87 ALA A C 1
ATOM 642 O O . ALA A 1 87 ? -17.905 2.726 24.442 1.00 98.06 87 ALA A O 1
ATOM 643 N N . ALA A 1 88 ? -16.074 1.456 24.273 1.00 97.94 88 ALA A N 1
ATOM 644 C CA . ALA A 1 88 ? -15.656 1.672 25.656 1.00 97.94 88 ALA A CA 1
ATOM 645 C C . ALA A 1 88 ? -15.138 3.102 25.871 1.00 97.94 88 ALA A C 1
ATOM 647 O O . ALA A 1 88 ? -15.573 3.765 26.814 1.00 97.94 88 ALA A O 1
ATOM 648 N N . ALA A 1 89 ? -14.288 3.596 24.969 1.00 98.00 89 ALA A N 1
ATOM 649 C CA . ALA A 1 89 ? -13.746 4.950 25.011 1.00 98.00 89 ALA A CA 1
ATOM 650 C C . ALA A 1 89 ? -14.849 6.014 24.898 1.00 98.00 89 ALA A C 1
ATOM 652 O O . ALA A 1 89 ? -14.881 6.954 25.688 1.00 98.00 89 ALA A O 1
ATOM 653 N N . ALA A 1 90 ? -15.809 5.834 23.991 1.00 98.06 90 ALA A N 1
ATOM 654 C CA . ALA A 1 90 ? -16.938 6.741 23.808 1.00 98.06 90 ALA A CA 1
ATOM 655 C C . ALA A 1 90 ? -17.842 6.801 25.051 1.00 98.06 90 ALA A C 1
ATOM 657 O O . ALA A 1 90 ? -18.239 7.887 25.481 1.00 98.06 90 ALA A O 1
ATOM 658 N N . ARG A 1 91 ? -18.137 5.650 25.679 1.00 97.38 91 ARG A N 1
ATOM 659 C CA . ARG A 1 91 ? -18.896 5.602 26.944 1.00 97.38 91 ARG A CA 1
ATOM 660 C C . ARG A 1 91 ? -18.153 6.297 28.077 1.00 97.38 91 ARG A C 1
ATOM 662 O O . ARG A 1 91 ? -18.762 7.073 28.809 1.00 97.38 91 ARG A O 1
ATOM 669 N N . PHE A 1 92 ? -16.853 6.039 28.200 1.00 97.00 92 PHE A N 1
ATOM 670 C CA . PHE A 1 92 ? -16.011 6.687 29.197 1.00 97.00 92 PHE A CA 1
ATOM 671 C C . PHE A 1 92 ? -15.986 8.206 28.999 1.00 97.00 92 PHE A C 1
ATOM 673 O O . PHE A 1 92 ? -16.284 8.948 29.930 1.00 97.00 92 PHE A O 1
ATOM 680 N N . ALA A 1 93 ? -15.727 8.670 27.777 1.00 95.75 93 ALA A N 1
ATOM 681 C CA . ALA A 1 93 ? -15.686 10.089 27.446 1.00 95.75 93 ALA A CA 1
ATOM 682 C C . ALA A 1 93 ? -17.026 10.784 27.738 1.00 95.75 93 ALA A C 1
ATOM 684 O O . ALA A 1 93 ? -17.050 11.845 28.357 1.00 95.75 93 ALA A O 1
ATOM 685 N N . ARG A 1 94 ? -18.153 10.152 27.380 1.00 96.50 94 ARG A N 1
ATOM 686 C CA . ARG A 1 94 ? -19.494 10.664 27.699 1.00 96.50 94 ARG A CA 1
ATOM 687 C C . ARG A 1 94 ? -19.722 10.804 29.204 1.00 96.50 94 ARG A C 1
ATOM 689 O O . ARG A 1 94 ? -20.290 11.807 29.619 1.00 96.50 94 ARG A O 1
ATOM 696 N N . ALA A 1 95 ? -19.293 9.830 30.007 1.00 95.94 95 ALA A N 1
ATOM 697 C CA . ALA A 1 95 ? -19.479 9.841 31.460 1.00 95.94 95 ALA A CA 1
ATOM 698 C C . ALA A 1 95 ? -18.659 10.933 32.171 1.00 95.94 95 ALA A C 1
ATOM 700 O O . ALA A 1 95 ? -19.001 11.333 33.279 1.00 95.94 95 ALA A O 1
ATOM 701 N N . ARG A 1 96 ? -17.591 11.436 31.539 1.00 95.62 96 ARG A N 1
ATOM 702 C CA . ARG A 1 96 ? -16.755 12.521 32.075 1.00 95.62 96 ARG A CA 1
ATOM 703 C C . ARG A 1 96 ? -17.310 13.922 31.811 1.00 95.62 96 ARG A C 1
ATOM 705 O O . ARG A 1 96 ? -16.751 14.888 32.319 1.00 95.62 96 ARG A O 1
ATOM 712 N N . VAL A 1 97 ? -18.375 14.051 31.018 1.00 95.88 97 VAL A N 1
ATOM 713 C CA . VAL A 1 97 ? -18.939 15.348 30.624 1.00 95.88 97 VAL A CA 1
ATOM 714 C C . VAL A 1 97 ? -20.324 15.528 31.254 1.00 95.88 97 VAL A C 1
ATOM 716 O O . VAL A 1 97 ? -21.246 14.810 30.870 1.00 95.88 97 VAL A O 1
ATOM 719 N N . PRO A 1 98 ? -20.522 16.519 32.151 1.00 93.50 98 PRO A N 1
ATOM 720 C CA . PRO A 1 98 ? -21.808 16.727 32.829 1.00 93.50 98 PRO A CA 1
ATOM 721 C C . PRO A 1 98 ? -22.973 17.014 31.870 1.00 93.50 98 PRO A C 1
ATOM 723 O O . PRO A 1 98 ? -24.104 16.591 32.085 1.00 93.50 98 PRO A O 1
ATOM 726 N N . SER A 1 99 ? -22.705 17.724 30.771 1.00 97.06 99 SER A N 1
ATOM 727 C CA . SER A 1 99 ? -23.724 18.031 29.765 1.00 97.06 99 SER A CA 1
ATOM 728 C C . SER A 1 99 ? -23.983 16.830 28.854 1.00 97.06 99 SER A C 1
ATOM 730 O O . SER A 1 99 ? -23.126 16.452 28.053 1.00 97.06 99 SER A O 1
ATOM 732 N N . ALA A 1 100 ? -25.211 16.303 28.873 1.00 94.12 100 ALA A N 1
ATOM 733 C CA . ALA A 1 100 ? -25.619 15.178 28.027 1.00 94.12 100 ALA A CA 1
ATOM 734 C C . ALA A 1 100 ? -25.434 15.440 26.519 1.00 94.12 100 ALA A C 1
ATOM 736 O O . ALA A 1 100 ? -25.083 14.530 25.764 1.00 94.12 100 ALA A O 1
ATOM 737 N N . ARG A 1 101 ? -25.647 16.682 26.053 1.00 96.56 101 ARG A N 1
ATOM 738 C CA . ARG A 1 101 ? -25.394 17.066 24.652 1.00 96.56 101 ARG A CA 1
ATOM 739 C C . ARG A 1 101 ? -23.900 17.031 24.339 1.00 96.56 101 ARG A C 1
ATOM 741 O O . ARG A 1 101 ? -23.509 16.360 23.389 1.00 96.56 101 ARG A O 1
ATOM 748 N N . ARG A 1 102 ? -23.068 17.701 25.146 1.00 96.38 102 ARG A N 1
ATOM 749 C CA . ARG A 1 102 ? -21.610 17.744 24.929 1.00 96.38 102 ARG A CA 1
ATOM 750 C C . ARG A 1 102 ? -20.982 16.350 25.043 1.00 96.38 102 ARG A C 1
ATOM 752 O O . ARG A 1 102 ? -20.152 15.998 24.217 1.00 96.38 102 ARG A O 1
ATOM 759 N N . GLY A 1 103 ? -21.441 15.526 25.986 1.00 97.12 103 GLY A N 1
ATOM 760 C CA . GLY A 1 103 ? -20.992 14.141 26.139 1.00 97.12 103 GLY A CA 1
ATOM 761 C C . GLY A 1 103 ? -21.342 13.257 24.938 1.00 97.12 103 GLY A C 1
ATOM 762 O O . GLY A 1 103 ? -20.520 12.443 24.528 1.00 97.12 103 GLY A O 1
ATOM 763 N N . ARG A 1 104 ? -22.525 13.435 24.325 1.00 96.19 104 ARG A N 1
ATOM 764 C CA . ARG A 1 104 ? -22.888 12.746 23.070 1.00 96.19 104 ARG A CA 1
ATOM 765 C C . ARG A 1 104 ? -22.008 13.179 21.900 1.00 96.19 104 ARG A C 1
ATOM 767 O O . ARG A 1 104 ? -21.555 12.321 21.153 1.00 96.19 104 ARG A O 1
ATOM 774 N N . VAL A 1 105 ? -21.746 14.480 21.765 1.00 97.62 105 VAL A N 1
ATOM 775 C CA . VAL A 1 105 ? -20.857 15.010 20.718 1.00 97.62 105 VAL A CA 1
ATOM 776 C C . VAL A 1 105 ? -19.439 14.463 20.881 1.00 97.62 105 VAL A C 1
ATOM 778 O O . VAL A 1 105 ? -18.866 13.974 19.914 1.00 97.62 105 VAL A O 1
ATOM 781 N N . LEU A 1 106 ? -18.897 14.463 22.102 1.00 97.25 106 LEU A N 1
ATOM 782 C CA . LEU A 1 106 ? -17.570 13.912 22.374 1.00 97.25 106 LEU A CA 1
ATOM 783 C C . LEU A 1 106 ? -17.503 12.407 22.080 1.00 97.25 106 LEU A C 1
ATOM 785 O O . LEU A 1 106 ? -16.568 11.952 21.431 1.00 97.25 106 LEU A O 1
ATOM 789 N N . ALA A 1 107 ? -18.505 11.636 22.507 1.00 97.06 107 ALA A N 1
ATOM 790 C CA . ALA A 1 107 ? -18.589 10.210 22.197 1.00 97.06 107 ALA A CA 1
ATOM 791 C C . ALA A 1 107 ? -18.636 9.946 20.684 1.00 97.06 107 ALA A C 1
ATOM 793 O O . ALA A 1 107 ? -17.948 9.049 20.203 1.00 97.06 107 ALA A O 1
ATOM 794 N N . ALA A 1 108 ? -19.405 10.744 19.936 1.00 97.44 108 ALA A N 1
ATOM 795 C CA . ALA A 1 108 ? -19.443 10.664 18.480 1.00 97.44 108 ALA A CA 1
ATOM 796 C C . ALA A 1 108 ? -18.079 11.009 17.862 1.00 97.44 108 ALA A C 1
ATOM 798 O O . ALA A 1 108 ? -17.616 10.280 16.994 1.00 97.44 108 ALA A O 1
ATOM 799 N N . ALA A 1 109 ? -17.399 12.051 18.349 1.00 97.12 109 ALA A N 1
ATOM 800 C CA . ALA A 1 109 ? -16.063 12.431 17.890 1.00 97.12 109 ALA A CA 1
ATOM 801 C C . ALA A 1 109 ? -15.013 11.333 18.145 1.00 97.12 109 ALA A C 1
ATOM 803 O O . ALA A 1 109 ? -14.226 11.032 17.252 1.00 97.12 109 ALA A O 1
ATOM 804 N N . VAL A 1 110 ? -15.046 10.679 19.313 1.00 97.19 110 VAL A N 1
ATOM 805 C CA . VAL A 1 110 ? -14.157 9.546 19.651 1.00 97.19 110 VAL A CA 1
ATOM 806 C C . VAL A 1 110 ? -14.283 8.395 18.648 1.00 97.19 110 VAL A C 1
ATOM 808 O O . VAL A 1 110 ? -13.304 7.700 18.399 1.00 97.19 110 VAL A O 1
ATOM 811 N N . VAL A 1 111 ? -15.461 8.199 18.053 1.00 97.31 111 VAL A N 1
ATOM 812 C CA . VAL A 1 111 ? -15.683 7.181 17.016 1.00 97.31 111 VAL A CA 1
ATOM 813 C C . VAL A 1 111 ? -15.360 7.723 15.621 1.00 97.31 111 VAL A C 1
ATOM 815 O O . VAL A 1 111 ? -14.688 7.057 14.838 1.00 97.31 111 VAL A O 1
ATOM 818 N N . ALA A 1 112 ? -15.823 8.932 15.304 1.00 97.25 112 ALA A N 1
ATOM 819 C CA . ALA A 1 112 ? -15.724 9.511 13.970 1.00 97.25 112 ALA A CA 1
ATOM 820 C C . ALA A 1 112 ? -14.282 9.845 13.571 1.00 97.25 112 ALA A C 1
ATOM 822 O O . ALA A 1 112 ? -13.910 9.617 12.424 1.00 97.25 112 ALA A O 1
ATOM 823 N N . VAL A 1 113 ? -13.456 10.348 14.496 1.00 96.44 113 VAL A N 1
ATOM 824 C CA . VAL A 1 113 ? -12.075 10.759 14.193 1.00 96.44 113 VAL A CA 1
ATOM 825 C C . VAL A 1 113 ? -11.209 9.575 13.733 1.00 96.44 113 VAL A C 1
ATOM 827 O O . VAL A 1 113 ? -10.610 9.685 12.663 1.00 96.44 113 VAL A O 1
ATOM 830 N N . PRO A 1 114 ? -11.165 8.423 14.437 1.00 95.81 114 PRO A N 1
ATOM 831 C CA . PRO A 1 114 ? -10.450 7.248 13.941 1.00 95.81 114 PRO A CA 1
ATOM 832 C C . PRO A 1 114 ? -10.959 6.754 12.585 1.00 95.81 114 PRO A C 1
ATOM 834 O O . PRO A 1 114 ? -10.149 6.430 11.724 1.00 95.81 114 PRO A O 1
ATOM 837 N N . LEU A 1 115 ? -12.279 6.739 12.358 1.00 95.50 115 LEU A N 1
ATOM 838 C CA . LEU A 1 115 ? -12.850 6.332 11.067 1.00 95.50 115 LEU A CA 1
ATOM 839 C C . LEU A 1 115 ? -12.451 7.283 9.933 1.00 95.50 115 LEU A C 1
ATOM 841 O O . LEU A 1 115 ? -12.085 6.830 8.849 1.00 95.50 115 LEU A O 1
ATOM 845 N N . LEU A 1 116 ? -12.467 8.592 10.190 1.00 97.06 116 LEU A N 1
ATOM 846 C CA . LEU A 1 116 ? -12.002 9.591 9.234 1.00 97.06 116 LEU A CA 1
ATOM 847 C C . LEU A 1 116 ? -10.515 9.405 8.926 1.00 97.06 116 LEU A C 1
ATOM 849 O O . LEU A 1 116 ? -10.124 9.479 7.766 1.00 97.06 116 LEU A O 1
ATOM 853 N N . ALA A 1 117 ? -9.693 9.093 9.928 1.00 95.19 117 ALA A N 1
ATOM 854 C CA . ALA A 1 117 ? -8.282 8.803 9.705 1.00 95.19 117 ALA A CA 1
ATOM 855 C C . ALA A 1 117 ? -8.066 7.569 8.808 1.00 95.19 117 ALA A C 1
ATOM 857 O O . ALA A 1 117 ? -7.167 7.587 7.970 1.00 95.19 117 ALA A O 1
ATOM 858 N N . GLN A 1 118 ? -8.922 6.540 8.896 1.00 94.00 118 GLN A N 1
ATOM 859 C CA . GLN A 1 118 ? -8.893 5.421 7.941 1.00 94.00 118 GLN A CA 1
ATOM 860 C C . GLN A 1 118 ? -9.212 5.879 6.512 1.00 94.00 118 GLN A C 1
ATOM 862 O O . GLN A 1 118 ? -8.547 5.456 5.568 1.00 94.00 118 GLN A O 1
ATOM 867 N N . ALA A 1 119 ? -10.214 6.747 6.343 1.00 95.88 119 ALA A N 1
ATOM 868 C CA . ALA A 1 119 ? -10.573 7.288 5.033 1.00 95.88 119 ALA A CA 1
ATOM 869 C C . ALA A 1 119 ? -9.443 8.153 4.447 1.00 95.88 119 ALA A C 1
ATOM 871 O O . ALA A 1 119 ? -9.128 8.033 3.264 1.00 95.88 119 ALA A O 1
ATOM 872 N N . VAL A 1 120 ? -8.783 8.964 5.281 1.00 95.88 120 VAL A N 1
ATOM 873 C CA . VAL A 1 120 ? -7.600 9.748 4.896 1.00 95.88 120 VAL A CA 1
ATOM 874 C C . VAL A 1 120 ? -6.446 8.831 4.491 1.00 95.88 120 VAL A C 1
ATOM 876 O O . VAL A 1 120 ? -5.835 9.066 3.454 1.00 95.88 120 VAL A O 1
ATOM 879 N N . ALA A 1 121 ? -6.178 7.760 5.244 1.00 94.88 121 ALA A N 1
ATOM 880 C CA . ALA A 1 121 ? -5.152 6.775 4.898 1.00 94.88 121 ALA A CA 1
ATOM 881 C C . ALA A 1 121 ? -5.426 6.107 3.539 1.00 94.88 121 ALA A C 1
ATOM 883 O O . ALA A 1 121 ? -4.525 5.998 2.705 1.00 94.88 121 ALA A O 1
ATOM 884 N N . LEU A 1 122 ? -6.682 5.724 3.283 1.00 94.19 122 LEU A N 1
ATOM 885 C CA . LEU A 1 122 ? -7.095 5.158 2.000 1.00 94.19 122 LEU A CA 1
ATOM 886 C C . LEU A 1 122 ? -6.908 6.162 0.855 1.00 94.19 122 LEU A C 1
ATOM 888 O O . LEU A 1 122 ? -6.328 5.819 -0.174 1.00 94.19 122 LEU A O 1
ATOM 892 N N . ALA A 1 123 ? -7.354 7.406 1.042 1.00 95.06 123 ALA A N 1
ATOM 893 C CA . ALA A 1 123 ? -7.198 8.466 0.050 1.00 95.06 123 ALA A CA 1
ATOM 894 C C . ALA A 1 123 ? -5.718 8.775 -0.230 1.00 95.06 123 ALA A C 1
ATOM 896 O O . ALA A 1 123 ? -5.328 8.926 -1.387 1.00 95.06 123 ALA A O 1
ATOM 897 N N . ALA A 1 124 ? -4.880 8.797 0.810 1.00 93.44 124 ALA A N 1
ATOM 898 C CA . ALA A 1 124 ? -3.447 9.058 0.705 1.00 93.44 124 ALA A CA 1
ATOM 899 C C . ALA A 1 124 ? -2.689 7.971 -0.072 1.00 93.44 124 ALA A C 1
ATOM 901 O O . ALA A 1 124 ? -1.655 8.267 -0.671 1.00 93.44 124 ALA A O 1
ATOM 902 N N . ALA A 1 125 ? -3.187 6.732 -0.074 1.00 92.69 125 ALA A N 1
ATOM 903 C CA . ALA A 1 125 ? -2.615 5.633 -0.847 1.00 92.69 125 ALA A CA 1
ATOM 904 C C . ALA A 1 125 ? -3.277 5.448 -2.222 1.00 92.69 125 ALA A C 1
ATOM 906 O O . ALA A 1 125 ? -2.682 4.839 -3.105 1.00 92.69 125 ALA A O 1
ATOM 907 N N . HIS A 1 126 ? -4.482 5.978 -2.453 1.00 93.25 126 HIS A N 1
ATOM 908 C CA . HIS A 1 126 ? -5.247 5.732 -3.677 1.00 93.25 126 HIS A CA 1
ATOM 909 C C . HIS A 1 126 ? -4.504 6.174 -4.960 1.00 93.25 126 HIS A C 1
ATOM 911 O O . HIS A 1 126 ? -3.932 7.269 -5.006 1.00 93.25 126 HIS A O 1
ATOM 917 N N . PRO A 1 127 ? -4.532 5.388 -6.056 1.00 93.12 127 PRO A N 1
ATOM 918 C CA . PRO A 1 127 ? -5.207 4.093 -6.227 1.00 93.12 127 PRO A CA 1
ATOM 919 C C . PRO A 1 127 ? -4.339 2.877 -5.854 1.00 93.12 127 PRO A C 1
ATOM 921 O O . PRO A 1 127 ? -4.683 1.745 -6.183 1.00 93.12 127 PRO A O 1
ATOM 924 N N . PHE A 1 128 ? -3.219 3.091 -5.170 1.00 92.50 128 PHE A N 1
ATOM 925 C CA . PHE A 1 128 ? -2.204 2.089 -4.853 1.00 92.50 128 PHE A CA 1
ATOM 926 C C . PHE A 1 128 ? -2.281 1.672 -3.383 1.00 92.50 128 PHE A C 1
ATOM 928 O O . PHE A 1 128 ? -1.356 1.877 -2.606 1.00 92.50 128 PHE A O 1
ATOM 935 N N . GLY A 1 129 ? -3.410 1.087 -2.971 1.00 90.12 129 GLY A N 1
ATOM 936 C CA . GLY A 1 129 ? -3.637 0.720 -1.564 1.00 90.12 129 GLY A CA 1
ATOM 937 C C . GLY A 1 129 ? -2.551 -0.190 -0.966 1.00 90.12 129 GLY A C 1
ATOM 938 O O . GLY A 1 129 ? -2.269 -0.109 0.225 1.00 90.12 129 GLY A O 1
ATOM 939 N N . THR A 1 130 ? -1.890 -1.000 -1.798 1.00 88.00 130 THR A N 1
ATOM 940 C CA . THR A 1 130 ? -0.755 -1.861 -1.425 1.00 88.00 130 THR A CA 1
ATOM 941 C C . THR A 1 130 ? 0.501 -1.092 -1.016 1.00 88.00 130 THR A C 1
ATOM 943 O O . THR A 1 130 ? 1.384 -1.680 -0.401 1.00 88.00 130 THR A O 1
ATOM 946 N N . THR A 1 131 ? 0.593 0.206 -1.319 1.00 92.12 131 THR A N 1
ATOM 947 C CA . THR A 1 131 ? 1.758 1.041 -1.006 1.00 92.12 131 THR A CA 1
ATOM 948 C C . THR A 1 131 ? 1.569 1.882 0.252 1.00 92.12 131 THR A C 1
ATOM 950 O O . THR A 1 131 ? 2.360 2.796 0.480 1.00 92.12 131 THR A O 1
ATOM 953 N N . TYR A 1 132 ? 0.513 1.643 1.038 1.00 94.19 132 TYR A N 1
ATOM 954 C CA . TYR A 1 132 ? 0.285 2.385 2.274 1.00 94.19 132 TYR A CA 1
ATOM 955 C C . TYR A 1 132 ? 1.295 1.991 3.356 1.00 94.19 132 TYR A C 1
ATOM 957 O O . TYR A 1 132 ? 1.408 0.825 3.734 1.00 94.19 132 TYR A O 1
ATOM 965 N N . TRP A 1 133 ? 1.958 3.000 3.912 1.00 95.25 133 TRP A N 1
ATOM 966 C CA . TRP A 1 133 ? 2.764 2.898 5.126 1.00 95.25 133 TRP A CA 1
ATOM 967 C C . TRP A 1 133 ? 2.335 3.994 6.093 1.00 95.25 133 TRP A C 1
ATOM 969 O O . TRP A 1 133 ? 2.017 5.110 5.676 1.00 95.25 133 TRP A O 1
ATOM 979 N N . ASN A 1 134 ? 2.306 3.683 7.383 1.00 96.06 134 ASN A N 1
ATOM 980 C CA . ASN A 1 134 ? 1.867 4.633 8.393 1.00 96.06 134 ASN A CA 1
ATOM 981 C C . ASN A 1 134 ? 2.983 5.600 8.820 1.00 96.06 134 ASN A C 1
ATOM 983 O O . ASN A 1 134 ? 4.128 5.573 8.353 1.00 96.06 134 ASN A O 1
ATOM 987 N N . GLU A 1 135 ? 2.617 6.490 9.730 1.00 95.81 135 GLU A N 1
ATOM 988 C CA . GLU A 1 135 ? 3.428 7.607 10.188 1.00 95.81 135 GLU A CA 1
ATOM 989 C C . GLU A 1 135 ? 4.646 7.155 11.008 1.00 95.81 135 GLU A C 1
ATOM 991 O O . GLU A 1 135 ? 5.663 7.843 10.980 1.00 95.81 135 GLU A O 1
ATOM 996 N N . LEU A 1 136 ? 4.609 5.980 11.657 1.00 95.94 136 LEU A N 1
ATOM 997 C CA . LEU A 1 136 ? 5.759 5.446 12.412 1.00 95.94 136 LEU A CA 1
ATOM 998 C C . LEU A 1 136 ? 6.968 5.188 11.514 1.00 95.94 136 LEU A C 1
ATOM 1000 O O . LEU A 1 136 ? 8.111 5.262 11.962 1.00 95.94 136 LEU A O 1
ATOM 1004 N N . VAL A 1 137 ? 6.714 4.890 10.242 1.00 95.38 137 VAL A N 1
ATOM 1005 C CA . VAL A 1 137 ? 7.756 4.657 9.243 1.00 95.38 137 VAL A CA 1
ATOM 1006 C C . VAL A 1 137 ? 7.998 5.906 8.388 1.00 95.38 137 VAL A C 1
ATOM 1008 O O . VAL A 1 137 ? 8.972 5.969 7.645 1.00 95.38 137 VAL A O 1
ATOM 1011 N N . GLY A 1 138 ? 7.179 6.951 8.520 1.00 96.19 138 GLY A N 1
ATOM 1012 C CA . GLY A 1 138 ? 7.258 8.154 7.688 1.00 96.19 138 GLY A CA 1
ATOM 1013 C C . GLY A 1 138 ? 6.672 7.959 6.287 1.00 96.19 138 GLY A C 1
ATOM 1014 O O . GLY A 1 138 ? 7.171 8.544 5.326 1.00 96.19 138 GLY A O 1
ATOM 1015 N N . GLY A 1 139 ? 5.642 7.116 6.154 1.00 96.00 139 GLY A N 1
ATOM 1016 C CA . GLY A 1 139 ? 5.015 6.823 4.868 1.00 96.00 139 GLY A CA 1
ATOM 1017 C C . GLY A 1 139 ? 5.884 5.969 3.942 1.00 96.00 139 GLY A C 1
ATOM 1018 O O . GLY A 1 139 ? 6.937 5.457 4.332 1.00 96.00 139 GLY A O 1
ATOM 1019 N N . LEU A 1 140 ? 5.432 5.799 2.695 1.00 95.50 140 LEU A N 1
ATOM 1020 C CA . LEU A 1 140 ? 6.122 4.973 1.701 1.00 95.50 140 LEU A CA 1
ATOM 1021 C C . LEU A 1 140 ? 7.566 5.438 1.486 1.00 95.50 140 LEU A C 1
ATOM 1023 O O . LEU A 1 140 ? 8.463 4.605 1.420 1.00 95.50 140 LEU A O 1
ATOM 1027 N N . GLY A 1 141 ? 7.806 6.751 1.423 1.00 95.94 141 GLY A N 1
ATOM 1028 C CA . GLY A 1 141 ? 9.152 7.302 1.246 1.00 95.94 141 GLY A CA 1
ATOM 1029 C C . GLY A 1 141 ? 10.088 6.950 2.401 1.00 95.94 141 GLY A C 1
ATOM 1030 O O . GLY A 1 141 ? 11.237 6.579 2.178 1.00 95.94 141 GLY A O 1
ATOM 1031 N N . GLY A 1 142 ? 9.591 6.989 3.639 1.00 96.69 142 GLY A N 1
ATOM 1032 C CA . GLY A 1 142 ? 10.370 6.592 4.806 1.00 96.69 142 GLY A CA 1
ATOM 1033 C C . GLY A 1 142 ? 10.610 5.080 4.893 1.00 96.69 142 GLY A C 1
ATOM 1034 O O . GLY A 1 142 ? 11.687 4.663 5.326 1.00 96.69 142 GLY A O 1
ATOM 1035 N N . ALA A 1 143 ? 9.658 4.257 4.446 1.00 94.00 143 ALA A N 1
ATOM 1036 C CA . ALA A 1 143 ? 9.838 2.807 4.333 1.00 94.00 143 ALA A CA 1
ATOM 1037 C C . ALA A 1 143 ? 10.913 2.463 3.294 1.00 94.00 143 ALA A C 1
ATOM 1039 O O . ALA A 1 143 ? 11.823 1.678 3.553 1.00 94.00 143 ALA A O 1
ATOM 1040 N N . GLN A 1 144 ? 10.851 3.142 2.152 1.00 93.81 144 GLN A N 1
ATOM 1041 C CA . GLN A 1 144 ? 11.827 3.078 1.075 1.00 93.81 144 GLN A CA 1
ATOM 1042 C C . GLN A 1 144 ? 13.226 3.534 1.518 1.00 93.81 144 GLN A C 1
ATOM 1044 O O . GLN A 1 144 ? 14.210 2.851 1.250 1.00 93.81 144 GLN A O 1
ATOM 1049 N N . ALA A 1 145 ? 13.344 4.652 2.234 1.00 93.81 145 ALA A N 1
ATOM 1050 C CA . ALA A 1 145 ? 14.631 5.142 2.736 1.00 93.81 145 ALA A CA 1
ATOM 1051 C C . ALA A 1 145 ? 15.290 4.177 3.739 1.00 93.81 145 ALA A C 1
ATOM 1053 O O . ALA A 1 145 ? 16.511 4.085 3.797 1.00 93.81 145 ALA A O 1
ATOM 1054 N N . ARG A 1 146 ? 14.483 3.430 4.502 1.00 92.12 146 ARG A N 1
ATOM 1055 C CA . ARG A 1 146 ? 14.950 2.411 5.457 1.00 92.12 146 ARG A CA 1
ATOM 1056 C C . ARG A 1 146 ? 15.188 1.036 4.827 1.00 92.12 146 ARG A C 1
ATOM 1058 O O . ARG A 1 146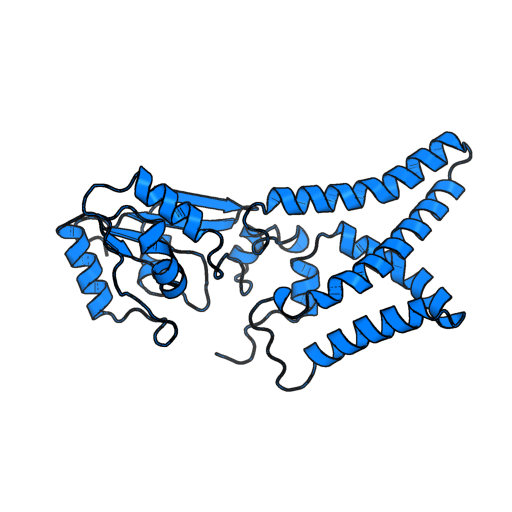 ? 15.521 0.104 5.550 1.00 92.12 146 ARG A O 1
ATOM 1065 N N . GLY A 1 147 ? 14.981 0.893 3.516 1.00 88.88 147 GLY A N 1
ATOM 1066 C CA . GLY A 1 147 ? 15.114 -0.389 2.821 1.00 88.88 147 GLY A CA 1
ATOM 1067 C C . GLY A 1 147 ? 14.140 -1.449 3.337 1.00 88.88 147 GLY A C 1
ATOM 1068 O O . GLY A 1 147 ? 14.475 -2.634 3.352 1.00 88.88 147 GLY A O 1
ATOM 1069 N N . LEU A 1 148 ? 12.953 -1.044 3.812 1.00 88.19 148 LEU A N 1
ATOM 1070 C CA . LEU A 1 148 ? 11.975 -2.013 4.289 1.00 88.19 148 LEU A CA 1
ATOM 1071 C C . LEU A 1 148 ? 11.506 -2.897 3.125 1.00 88.19 148 LEU A C 1
ATOM 1073 O O . LEU A 1 148 ? 11.163 -2.375 2.056 1.00 88.19 148 LEU A O 1
ATOM 1077 N N . PRO A 1 149 ? 11.449 -4.227 3.322 1.00 81.81 149 PRO A N 1
ATOM 1078 C CA . PRO A 1 149 ? 10.983 -5.136 2.290 1.00 81.81 149 PRO A CA 1
ATOM 1079 C C . PRO A 1 149 ? 9.600 -4.726 1.780 1.00 81.81 149 PRO A C 1
ATOM 1081 O O . PRO A 1 149 ? 8.729 -4.363 2.568 1.00 81.81 149 PRO A O 1
ATOM 1084 N N . GLN A 1 150 ? 9.394 -4.832 0.464 1.00 80.31 150 GLN A N 1
ATOM 1085 C CA . GLN A 1 150 ? 8.100 -4.607 -0.201 1.00 80.31 150 GLN A CA 1
ATOM 1086 C C . GLN A 1 150 ? 7.583 -3.156 -0.156 1.00 80.31 150 GLN A C 1
ATOM 1088 O O . GLN A 1 150 ? 6.417 -2.914 -0.458 1.00 80.31 150 GLN A O 1
ATOM 1093 N N . ALA A 1 151 ? 8.430 -2.172 0.165 1.00 89.81 151 ALA A N 1
ATOM 1094 C CA . ALA A 1 151 ? 8.087 -0.751 0.086 1.00 89.81 151 ALA A CA 1
ATOM 1095 C C . ALA A 1 151 ? 7.982 -0.252 -1.377 1.00 89.81 151 ALA A C 1
ATOM 1097 O O . ALA A 1 151 ? 8.794 0.542 -1.857 1.00 89.81 151 ALA A O 1
ATOM 1098 N N . GLY A 1 152 ? 6.971 -0.719 -2.109 1.00 88.56 152 GLY A N 1
ATOM 1099 C CA . GLY A 1 152 ? 6.723 -0.380 -3.509 1.00 88.56 152 GLY A CA 1
ATOM 1100 C C . GLY A 1 152 ? 5.462 -1.055 -4.047 1.00 88.56 152 GLY A C 1
ATOM 1101 O O . GLY A 1 152 ? 4.685 -1.632 -3.293 1.00 88.56 152 GLY A O 1
ATOM 1102 N N . ASP A 1 153 ? 5.261 -0.997 -5.362 1.00 88.50 153 ASP A N 1
ATOM 1103 C CA . ASP A 1 153 ? 4.095 -1.585 -6.032 1.00 88.50 153 ASP A CA 1
ATOM 1104 C C . ASP A 1 153 ? 4.487 -2.702 -7.004 1.00 88.50 153 ASP A C 1
ATOM 1106 O O . ASP A 1 153 ? 4.234 -2.667 -8.206 1.00 88.50 153 ASP A O 1
ATOM 1110 N N . TYR A 1 154 ? 5.126 -3.739 -6.472 1.00 77.44 154 TYR A N 1
ATOM 1111 C CA . TYR A 1 154 ? 5.534 -4.884 -7.285 1.00 77.44 154 TYR A CA 1
ATOM 1112 C C . TYR A 1 154 ? 4.356 -5.622 -7.952 1.00 77.44 154 TYR A C 1
ATOM 1114 O O . TYR A 1 154 ? 4.520 -6.242 -9.000 1.00 77.44 154 TYR A O 1
ATOM 1122 N N . TRP A 1 155 ? 3.158 -5.534 -7.376 1.00 82.06 155 TRP A N 1
ATOM 1123 C CA . TRP A 1 155 ? 1.968 -6.211 -7.899 1.00 82.06 155 TRP A CA 1
ATOM 1124 C C . TRP A 1 155 ? 1.299 -5.465 -9.051 1.00 82.06 155 TRP A C 1
ATOM 1126 O O . TRP A 1 155 ? 0.260 -5.894 -9.550 1.00 82.06 155 TRP A O 1
ATOM 1136 N N . GLY A 1 156 ? 1.935 -4.388 -9.518 1.00 81.19 156 GLY A N 1
ATOM 1137 C CA . GLY A 1 156 ? 1.679 -3.814 -10.826 1.00 81.19 156 GLY A CA 1
ATOM 1138 C C . GLY A 1 156 ? 0.373 -3.038 -10.926 1.00 81.19 156 GLY A C 1
ATOM 1139 O O . GLY A 1 156 ? -0.109 -2.822 -12.041 1.00 81.19 156 GLY A O 1
ATOM 1140 N N . ALA A 1 157 ? -0.195 -2.584 -9.803 1.00 88.06 157 ALA A N 1
ATOM 1141 C CA . ALA A 1 157 ? -1.371 -1.715 -9.825 1.00 88.06 157 ALA A CA 1
ATOM 1142 C C . ALA A 1 157 ? -1.088 -0.421 -10.619 1.00 88.06 157 ALA A C 1
ATOM 1144 O O . ALA A 1 157 ? -1.937 0.075 -11.364 1.00 88.06 157 ALA A O 1
ATOM 1145 N N . SER A 1 158 ? 0.138 0.080 -10.515 1.00 94.00 158 SER A N 1
ATOM 1146 C CA . SER A 1 158 ? 0.668 1.275 -11.163 1.00 94.00 158 SER A CA 1
ATOM 1147 C C . SER A 1 158 ? 1.025 1.085 -12.625 1.00 94.00 158 SER A C 1
ATOM 1149 O O . SER A 1 158 ? 0.853 2.032 -13.392 1.00 94.00 158 SER A O 1
ATOM 1151 N N . TYR A 1 159 ? 1.402 -0.118 -13.070 1.00 95.31 159 TYR A N 1
ATOM 1152 C CA . TYR A 1 159 ? 1.766 -0.341 -14.474 1.00 95.31 159 TYR A CA 1
ATOM 1153 C C . TYR A 1 159 ? 0.655 0.039 -15.446 1.00 95.31 159 TYR A C 1
ATOM 1155 O O . TYR A 1 159 ? 0.934 0.529 -16.534 1.00 95.31 159 TYR A O 1
ATOM 1163 N N . ARG A 1 160 ? -0.614 -0.084 -15.045 1.00 93.62 160 ARG A N 1
ATOM 1164 C CA . ARG A 1 160 ? -1.740 0.393 -15.861 1.00 93.62 160 ARG A CA 1
ATOM 1165 C C . ARG A 1 160 ? -1.681 1.898 -16.133 1.00 93.62 160 ARG A C 1
ATOM 1167 O O . ARG A 1 160 ? -2.033 2.312 -17.232 1.00 93.62 160 ARG A O 1
ATOM 1174 N N . GLN A 1 161 ? -1.252 2.699 -15.160 1.00 95.19 161 GLN A N 1
ATOM 1175 C CA . GLN A 1 161 ? -1.079 4.143 -15.335 1.00 95.19 161 GLN A CA 1
ATOM 1176 C C . GLN A 1 161 ? 0.138 4.451 -16.203 1.00 95.19 161 GLN A C 1
ATOM 1178 O O . GLN A 1 161 ? 0.054 5.312 -17.074 1.00 95.19 161 GLN A O 1
ATOM 1183 N N . GLY A 1 162 ? 1.225 3.696 -16.030 1.00 97.12 162 GLY A N 1
ATOM 1184 C CA . GLY A 1 162 ? 2.411 3.835 -16.867 1.00 97.12 162 GLY A CA 1
ATOM 1185 C C . GLY A 1 162 ? 2.153 3.512 -18.339 1.00 97.12 162 GLY A C 1
ATOM 1186 O O . GLY A 1 162 ? 2.525 4.294 -19.206 1.00 97.12 162 GLY A O 1
ATOM 1187 N N . LEU A 1 163 ? 1.436 2.423 -18.634 1.00 97.69 163 LEU A N 1
ATOM 1188 C CA . LEU A 1 163 ? 1.045 2.064 -20.005 1.00 97.69 163 LEU A CA 1
ATOM 1189 C C . LEU A 1 163 ? 0.138 3.120 -20.649 1.00 97.69 163 LEU A C 1
ATOM 1191 O O . LEU A 1 163 ? 0.308 3.444 -21.824 1.00 97.69 163 LEU A O 1
ATOM 1195 N N . ALA A 1 164 ? -0.803 3.680 -19.881 1.00 97.25 164 ALA A N 1
ATOM 1196 C CA . ALA A 1 164 ? -1.659 4.764 -20.356 1.00 97.25 164 ALA A CA 1
ATOM 1197 C C . ALA A 1 164 ? -0.844 6.030 -20.658 1.00 97.25 164 ALA A C 1
ATOM 1199 O O . ALA A 1 164 ? -1.028 6.648 -21.705 1.00 97.25 164 ALA A O 1
ATOM 1200 N N . TRP A 1 165 ? 0.095 6.384 -19.777 1.00 98.25 165 TRP A N 1
ATOM 1201 C CA . TRP A 1 165 ? 0.987 7.518 -19.990 1.00 98.25 165 TRP A CA 1
ATOM 1202 C C . TRP A 1 165 ? 1.869 7.318 -21.224 1.00 98.25 165 TRP A C 1
ATOM 1204 O O . TRP A 1 165 ? 1.917 8.207 -22.068 1.00 98.25 165 TRP A O 1
ATOM 1214 N N . LEU A 1 166 ? 2.497 6.147 -21.377 1.00 98.62 166 LEU A N 1
ATOM 1215 C CA . LEU A 1 166 ? 3.335 5.819 -22.536 1.00 98.62 166 LEU A CA 1
ATOM 1216 C C . LEU A 1 166 ? 2.542 5.903 -23.836 1.00 98.62 166 LEU A C 1
ATOM 1218 O O . LEU A 1 166 ? 2.992 6.528 -24.785 1.00 98.62 166 LEU A O 1
ATOM 1222 N N . SER A 1 167 ? 1.330 5.354 -23.865 1.00 98.19 167 SER A N 1
ATOM 1223 C CA . SER A 1 167 ? 0.484 5.418 -25.061 1.00 98.19 167 SER A CA 1
ATOM 1224 C C . SER A 1 167 ? 0.161 6.858 -25.476 1.00 98.19 167 SER A C 1
ATOM 1226 O O . SER A 1 167 ? 0.078 7.148 -26.669 1.00 98.19 167 SER A O 1
ATOM 1228 N N . ALA A 1 168 ? 0.013 7.761 -24.503 1.00 98.12 168 ALA A N 1
ATOM 1229 C CA . ALA A 1 168 ? -0.302 9.166 -24.738 1.00 98.12 168 ALA A CA 1
ATOM 1230 C C . ALA A 1 168 ? 0.925 10.052 -25.036 1.00 98.12 168 ALA A C 1
ATOM 1232 O O . ALA A 1 168 ? 0.768 11.061 -25.716 1.00 98.12 168 ALA A O 1
ATOM 1233 N N . HIS A 1 169 ? 2.121 9.703 -24.546 1.00 98.38 169 HIS A N 1
ATOM 1234 C CA . HIS A 1 169 ? 3.279 10.614 -24.550 1.00 98.38 169 HIS A CA 1
ATOM 1235 C C . HIS A 1 169 ? 4.540 10.058 -25.221 1.00 98.38 169 HIS A C 1
ATOM 1237 O O . HIS A 1 169 ? 5.415 10.843 -25.579 1.00 98.38 169 HIS A O 1
ATOM 1243 N N . ALA A 1 170 ? 4.673 8.737 -25.373 1.00 98.12 170 ALA A N 1
ATOM 1244 C CA . ALA A 1 170 ? 5.865 8.142 -25.970 1.00 98.12 170 ALA A CA 1
ATOM 1245 C C . ALA A 1 170 ? 5.933 8.439 -27.471 1.00 98.12 170 ALA A C 1
ATOM 1247 O O . ALA A 1 170 ? 4.902 8.412 -28.159 1.00 98.12 170 ALA A O 1
ATOM 1248 N N . GLU A 1 171 ? 7.136 8.671 -28.002 1.00 97.88 171 GLU A N 1
ATOM 1249 C CA . GLU A 1 171 ? 7.298 8.913 -29.436 1.00 97.88 171 GLU A CA 1
ATOM 1250 C C . GLU A 1 171 ? 6.863 7.685 -30.266 1.00 97.88 171 GLU A C 1
ATOM 1252 O O . GLU A 1 171 ? 6.880 6.552 -29.756 1.00 97.88 171 GLU A O 1
ATOM 1257 N N . PRO A 1 172 ? 6.452 7.883 -31.534 1.00 97.19 172 PRO A N 1
ATOM 1258 C CA . PRO A 1 172 ? 6.086 6.787 -32.425 1.00 97.19 172 PRO A CA 1
ATOM 1259 C C . PRO A 1 172 ? 7.209 5.758 -32.606 1.00 97.19 172 PRO A C 1
ATOM 1261 O O . PRO A 1 172 ? 8.376 6.128 -32.739 1.00 97.19 172 PRO A O 1
ATOM 1264 N N . GLY A 1 173 ? 6.862 4.468 -32.631 1.00 96.50 173 GLY A N 1
ATOM 1265 C CA . GLY A 1 173 ? 7.820 3.378 -32.872 1.00 96.50 173 GLY A CA 1
ATOM 1266 C C . GLY A 1 173 ? 8.828 3.143 -31.737 1.00 96.50 173 GLY A C 1
ATOM 1267 O O . GLY A 1 173 ? 9.867 2.506 -31.950 1.00 96.50 173 GLY A O 1
ATOM 1268 N N . SER A 1 174 ? 8.559 3.690 -30.548 1.00 97.81 174 SER A N 1
ATOM 1269 C CA . SER A 1 174 ? 9.407 3.547 -29.363 1.00 97.81 174 SER A CA 1
ATOM 1270 C C . SER A 1 174 ? 9.402 2.121 -28.803 1.00 97.81 174 SER A C 1
ATOM 1272 O O . SER A 1 174 ? 8.527 1.308 -29.091 1.00 97.81 174 SER A O 1
ATOM 1274 N N . ALA A 1 175 ? 10.401 1.797 -27.984 1.00 97.62 175 ALA A N 1
ATOM 1275 C CA . ALA A 1 175 ? 10.457 0.531 -27.262 1.00 97.62 175 ALA A CA 1
ATOM 1276 C C . ALA A 1 175 ? 10.206 0.725 -25.764 1.00 97.62 175 ALA A C 1
ATOM 1278 O O . ALA A 1 175 ? 10.609 1.730 -25.177 1.00 97.62 175 ALA A O 1
ATOM 1279 N N . LEU A 1 176 ? 9.597 -0.276 -25.134 1.00 97.88 176 LEU A N 1
ATOM 1280 C CA . LEU A 1 176 ? 9.329 -0.323 -23.704 1.00 97.88 176 LEU A CA 1
ATOM 1281 C C . LEU A 1 176 ? 10.116 -1.457 -23.044 1.00 97.88 176 LEU A C 1
ATOM 1283 O O . LEU A 1 176 ? 9.960 -2.631 -23.372 1.00 97.88 176 LEU A O 1
ATOM 1287 N N . ALA A 1 177 ? 10.918 -1.089 -22.055 1.00 96.25 177 ALA A N 1
ATOM 1288 C CA . ALA A 1 177 ? 11.647 -1.967 -21.165 1.00 96.25 177 ALA A CA 1
ATOM 1289 C C . ALA A 1 177 ? 10.987 -1.998 -19.779 1.00 96.25 177 ALA A C 1
ATOM 1291 O O . ALA A 1 177 ? 10.789 -0.952 -19.161 1.00 96.25 177 ALA A O 1
ATOM 1292 N N . VAL A 1 178 ? 10.684 -3.190 -19.260 1.00 95.06 178 VAL A N 1
ATOM 1293 C CA . VAL A 1 178 ? 10.123 -3.365 -17.910 1.00 95.06 178 VAL A CA 1
ATOM 1294 C C . VAL A 1 178 ? 11.023 -4.315 -17.117 1.00 95.06 178 VAL A C 1
ATOM 1296 O O . VAL A 1 178 ? 10.919 -5.525 -17.276 1.00 95.06 178 VAL A O 1
ATOM 1299 N N . PRO A 1 179 ? 11.929 -3.810 -16.266 1.00 92.81 179 PRO A N 1
ATOM 1300 C CA . PRO A 1 179 ? 12.920 -4.646 -15.586 1.00 92.81 179 PRO A CA 1
ATOM 1301 C C . PRO A 1 179 ? 12.377 -5.426 -14.382 1.00 92.81 179 PRO A C 1
ATOM 1303 O O . PRO A 1 179 ? 13.072 -6.291 -13.860 1.00 92.81 179 PRO A O 1
ATOM 1306 N N . ILE A 1 180 ? 11.170 -5.113 -13.901 1.00 91.06 180 ILE A N 1
ATOM 1307 C CA . ILE A 1 180 ? 10.571 -5.720 -12.707 1.00 91.06 180 ILE A CA 1
ATOM 1308 C C . ILE A 1 180 ? 9.152 -6.176 -13.045 1.00 91.06 180 ILE A C 1
ATOM 1310 O O . ILE A 1 180 ? 8.339 -5.376 -13.487 1.00 91.06 180 ILE A O 1
ATOM 1314 N N . ALA A 1 181 ? 8.820 -7.446 -12.806 1.00 88.94 181 ALA A N 1
ATOM 1315 C CA . ALA A 1 181 ? 7.484 -8.002 -13.075 1.00 88.94 181 ALA A CA 1
ATOM 1316 C C . ALA A 1 181 ? 6.977 -7.813 -14.524 1.00 88.94 181 ALA A C 1
ATOM 1318 O O . ALA A 1 181 ? 5.779 -7.661 -14.753 1.00 88.94 181 ALA A O 1
ATOM 1319 N N . GLU A 1 182 ? 7.868 -7.871 -15.517 1.00 91.88 182 GLU A N 1
ATOM 1320 C CA . GLU A 1 182 ? 7.520 -7.696 -16.937 1.00 91.88 182 GLU A CA 1
ATOM 1321 C C . GLU A 1 182 ? 6.361 -8.578 -17.402 1.00 91.88 182 GLU A C 1
ATOM 1323 O O . GLU A 1 182 ? 5.520 -8.150 -18.186 1.00 91.88 182 GLU A O 1
ATOM 1328 N N . HIS A 1 183 ? 6.291 -9.809 -16.898 1.00 89.06 183 HIS A N 1
ATOM 1329 C CA . HIS A 1 183 ? 5.226 -10.753 -17.220 1.00 89.06 183 HIS A CA 1
ATOM 1330 C C . HIS A 1 183 ? 3.827 -10.198 -16.916 1.00 89.06 183 HIS A C 1
ATOM 1332 O O . HIS A 1 183 ? 2.909 -10.433 -17.696 1.00 89.06 183 HIS A O 1
ATOM 1338 N N . ALA A 1 184 ? 3.661 -9.418 -15.843 1.00 90.06 184 ALA A N 1
ATOM 1339 C CA . ALA A 1 184 ? 2.391 -8.772 -15.530 1.00 90.06 184 ALA A CA 1
ATOM 1340 C C . ALA A 1 184 ? 2.033 -7.712 -16.583 1.00 90.06 184 ALA A C 1
ATOM 1342 O O . ALA A 1 184 ? 0.876 -7.603 -16.986 1.00 90.06 184 ALA A O 1
ATOM 1343 N N . VAL A 1 185 ? 3.033 -6.977 -17.084 1.00 94.00 185 VAL A N 1
ATOM 1344 C CA . VAL A 1 185 ? 2.856 -6.003 -18.169 1.00 94.00 185 VAL A CA 1
ATOM 1345 C C . VAL A 1 185 ? 2.554 -6.699 -19.495 1.00 94.00 185 VAL A C 1
ATOM 1347 O O . VAL A 1 185 ? 1.623 -6.289 -20.183 1.00 94.00 185 VAL A O 1
ATOM 1350 N N . ARG A 1 186 ? 3.260 -7.787 -19.829 1.00 92.69 186 ARG A N 1
ATOM 1351 C CA . ARG A 1 186 ? 3.031 -8.580 -21.052 1.00 92.69 186 ARG A CA 1
ATOM 1352 C C . ARG A 1 186 ? 1.591 -9.058 -21.193 1.00 92.69 186 ARG A C 1
ATOM 1354 O O . ARG A 1 186 ? 1.073 -9.060 -22.302 1.00 92.69 186 ARG A O 1
ATOM 1361 N N . LEU A 1 187 ? 0.945 -9.430 -20.088 1.00 92.06 187 LEU A N 1
ATOM 1362 C CA . LEU A 1 187 ? -0.445 -9.897 -20.099 1.00 92.06 187 LEU A CA 1
ATOM 1363 C C . LEU A 1 187 ? -1.444 -8.806 -20.507 1.00 92.06 187 LEU A C 1
ATOM 1365 O O . LEU A 1 187 ? -2.480 -9.115 -21.086 1.00 92.06 187 LEU A O 1
ATOM 1369 N N . VAL A 1 188 ? -1.158 -7.538 -20.200 1.00 93.06 188 VAL A N 1
ATOM 1370 C CA . VAL A 1 188 ? -2.110 -6.431 -20.400 1.00 93.06 188 VAL A CA 1
ATOM 1371 C C . VAL A 1 188 ? -1.712 -5.467 -21.515 1.00 93.06 188 VAL A C 1
ATOM 1373 O O . VAL A 1 188 ? -2.572 -4.744 -22.019 1.00 93.06 188 VAL A O 1
ATOM 1376 N N . ALA A 1 189 ? -0.437 -5.446 -21.912 1.00 94.75 189 ALA A N 1
ATOM 1377 C CA . ALA A 1 189 ? 0.092 -4.552 -22.937 1.00 94.75 189 ALA A CA 1
ATOM 1378 C C . ALA A 1 189 ? -0.648 -4.654 -24.284 1.00 94.75 189 ALA A C 1
ATOM 1380 O O . ALA A 1 189 ? -0.992 -3.593 -24.795 1.00 94.75 189 ALA A O 1
ATOM 1381 N N . PRO A 1 190 ? -1.019 -5.842 -24.814 1.00 94.69 190 PRO A N 1
ATOM 1382 C CA . PRO A 1 190 ? -1.718 -5.933 -26.103 1.00 94.69 190 PRO A CA 1
ATOM 1383 C C . PRO A 1 190 ? -3.042 -5.159 -26.178 1.00 94.69 190 PRO A C 1
ATOM 1385 O O . PRO A 1 190 ? -3.495 -4.821 -27.264 1.00 94.69 190 PRO A O 1
ATOM 1388 N N . VAL A 1 191 ? -3.675 -4.889 -25.031 1.00 94.62 191 VAL A N 1
ATOM 1389 C CA . VAL A 1 191 ? -4.962 -4.176 -24.949 1.00 94.62 191 VAL A CA 1
ATOM 1390 C C . VAL A 1 191 ? -4.792 -2.738 -24.443 1.00 94.62 191 VAL A C 1
ATOM 1392 O O . VAL A 1 191 ? -5.674 -1.905 -24.632 1.00 94.62 191 VAL A O 1
ATOM 1395 N N . ARG A 1 192 ? -3.693 -2.431 -23.742 1.00 95.12 192 ARG A N 1
ATOM 1396 C CA . ARG A 1 192 ? -3.512 -1.152 -23.026 1.00 95.12 192 ARG A CA 1
ATOM 1397 C C . ARG A 1 192 ? -2.384 -0.278 -23.545 1.00 95.12 192 ARG A C 1
ATOM 1399 O O . ARG A 1 192 ? -2.333 0.887 -23.161 1.00 95.12 192 ARG A O 1
ATOM 1406 N N . LEU A 1 193 ? -1.469 -0.841 -24.319 1.00 97.19 193 LEU A N 1
ATOM 1407 C CA . LEU A 1 193 ? -0.340 -0.130 -24.890 1.00 97.19 193 LEU A CA 1
ATOM 1408 C C . LEU A 1 193 ? -0.630 0.169 -26.360 1.00 97.19 193 LEU A C 1
ATOM 1410 O O . LEU A 1 193 ? -1.208 -0.659 -27.064 1.00 97.19 193 LEU A O 1
ATOM 1414 N N . ARG A 1 194 ? -0.234 1.357 -26.817 1.00 97.19 194 ARG A N 1
ATOM 1415 C CA . ARG A 1 194 ? -0.290 1.733 -28.233 1.00 97.19 194 ARG A CA 1
ATOM 1416 C C . ARG A 1 194 ? 0.477 0.703 -29.079 1.00 97.19 194 ARG A C 1
ATOM 1418 O O . ARG A 1 194 ? 1.554 0.266 -28.685 1.00 97.19 194 ARG A O 1
ATOM 1425 N N . ALA A 1 195 ? -0.095 0.301 -30.214 1.00 95.94 195 ALA A N 1
ATOM 1426 C CA . ALA A 1 195 ? 0.361 -0.863 -30.984 1.00 95.94 195 ALA A CA 1
ATOM 1427 C C . ALA A 1 195 ? 1.760 -0.722 -31.616 1.00 95.94 195 ALA A C 1
ATOM 1429 O O . ALA A 1 195 ? 2.376 -1.726 -31.952 1.00 95.94 195 ALA A O 1
ATOM 1430 N N . ASP A 1 196 ? 2.255 0.502 -31.782 1.00 96.94 196 ASP A N 1
ATOM 1431 C CA . ASP A 1 196 ? 3.592 0.823 -32.298 1.00 96.94 196 ASP A CA 1
ATOM 1432 C C . ASP A 1 196 ? 4.681 0.834 -31.210 1.00 96.94 196 ASP A C 1
ATOM 1434 O O . ASP A 1 196 ? 5.846 1.062 -31.533 1.00 96.94 196 ASP A O 1
ATOM 1438 N N . ILE A 1 197 ? 4.324 0.650 -29.932 1.00 98.06 197 ILE A N 1
ATOM 1439 C CA . ILE A 1 197 ? 5.297 0.590 -28.837 1.00 98.06 197 ILE A CA 1
ATOM 1440 C C . ILE A 1 197 ? 5.702 -0.866 -28.600 1.00 98.06 197 ILE A C 1
ATOM 1442 O O . ILE A 1 197 ? 4.920 -1.684 -28.1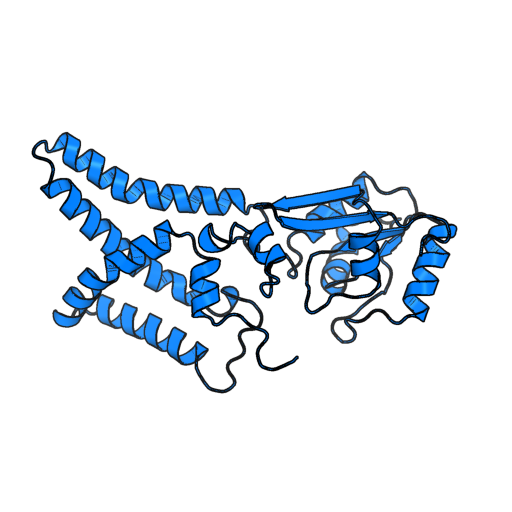09 1.00 98.06 197 ILE A O 1
ATOM 1446 N N . ASP A 1 198 ? 6.968 -1.174 -28.869 1.00 96.50 198 ASP A N 1
ATOM 1447 C CA . ASP A 1 198 ? 7.493 -2.534 -28.766 1.00 96.50 198 ASP A CA 1
ATOM 1448 C C . ASP A 1 198 ? 7.880 -2.890 -27.325 1.00 96.50 198 ASP A C 1
ATOM 1450 O O . ASP A 1 198 ? 8.885 -2.406 -26.797 1.00 96.50 198 ASP A O 1
ATOM 1454 N N . LEU A 1 199 ? 7.136 -3.798 -26.686 1.00 96.31 199 LEU A N 1
ATOM 1455 C CA . LEU A 1 199 ? 7.498 -4.340 -25.371 1.00 96.31 199 LEU A CA 1
ATOM 1456 C C . LEU A 1 199 ? 8.637 -5.372 -25.472 1.00 96.31 199 LEU A C 1
ATOM 1458 O O . LEU A 1 199 ? 8.444 -6.521 -25.887 1.00 96.31 199 LEU A O 1
ATOM 1462 N N . LEU A 1 200 ? 9.826 -4.980 -25.017 1.00 94.00 200 LEU A N 1
ATOM 1463 C CA . LEU A 1 200 ? 11.046 -5.776 -25.120 1.00 94.00 200 LEU A CA 1
ATOM 1464 C C . LEU A 1 200 ? 11.065 -6.956 -24.129 1.00 94.00 200 LEU A C 1
ATOM 1466 O O . LEU A 1 200 ? 10.707 -6.772 -22.965 1.00 94.00 200 LEU A O 1
ATOM 1470 N N . PRO A 1 201 ? 11.505 -8.160 -24.549 1.00 89.88 201 PRO A N 1
ATOM 1471 C CA . PRO A 1 201 ? 11.725 -9.305 -23.662 1.00 89.88 201 PRO A CA 1
ATOM 1472 C C . PRO A 1 201 ? 13.000 -9.134 -22.848 1.00 89.88 201 PRO A C 1
ATOM 1474 O O . PRO A 1 201 ? 14.090 -9.424 -23.335 1.00 89.88 201 PRO A O 1
ATOM 1477 N N . LEU A 1 202 ? 12.861 -8.662 -21.608 1.00 86.56 202 LEU A N 1
ATOM 1478 C CA . LEU A 1 202 ? 13.983 -8.385 -20.706 1.00 86.56 202 LEU A CA 1
ATOM 1479 C C . LEU A 1 202 ? 14.110 -9.406 -19.577 1.00 86.56 202 LEU A C 1
ATOM 1481 O O . LEU A 1 202 ? 15.216 -9.805 -19.222 1.00 86.56 202 LEU A O 1
ATOM 1485 N N . THR A 1 203 ? 12.986 -9.826 -19.013 1.00 84.50 203 THR A N 1
ATOM 1486 C CA . THR A 1 203 ? 12.879 -10.648 -17.811 1.00 84.50 203 THR A CA 1
ATOM 1487 C C . THR A 1 203 ? 11.719 -11.638 -17.927 1.00 84.50 203 THR A C 1
ATOM 1489 O O . THR A 1 203 ? 10.826 -11.526 -18.767 1.00 84.50 203 THR A O 1
ATOM 1492 N N . SER A 1 204 ? 11.716 -12.646 -17.058 1.00 74.88 204 SER A N 1
ATOM 1493 C CA . SER A 1 204 ? 10.585 -13.565 -16.885 1.00 74.88 204 SER A CA 1
ATOM 1494 C C . SER A 1 204 ? 10.452 -13.961 -15.412 1.00 74.88 204 SER A C 1
ATOM 1496 O O . SER A 1 204 ? 11.411 -13.779 -14.659 1.00 74.88 204 SER A O 1
ATOM 1498 N N . PRO A 1 205 ? 9.323 -14.553 -14.973 1.00 71.62 205 PRO A N 1
ATOM 1499 C CA . PRO A 1 205 ? 9.205 -15.079 -13.610 1.00 71.62 205 PRO A CA 1
ATOM 1500 C C . PRO A 1 205 ? 10.328 -16.066 -13.256 1.00 71.62 205 PRO A C 1
ATOM 1502 O O . PRO A 1 205 ? 10.781 -16.101 -12.119 1.00 71.62 205 PRO A O 1
ATOM 1505 N N . ALA A 1 206 ? 10.814 -16.826 -14.245 1.00 70.88 206 ALA A N 1
ATOM 1506 C CA . ALA A 1 206 ? 11.903 -17.788 -14.088 1.00 70.88 206 ALA A CA 1
ATOM 1507 C C . ALA A 1 206 ? 13.310 -17.158 -14.169 1.00 70.88 206 ALA A C 1
ATOM 1509 O O . ALA A 1 206 ? 14.290 -17.789 -13.782 1.00 70.88 206 ALA A O 1
ATOM 1510 N N . ARG A 1 207 ? 13.434 -15.935 -14.703 1.00 69.25 207 ARG A N 1
ATOM 1511 C CA . ARG A 1 207 ? 14.703 -15.213 -14.907 1.00 69.25 207 ARG A CA 1
ATOM 1512 C C . ARG A 1 207 ? 14.503 -13.728 -14.572 1.00 69.25 207 ARG A C 1
ATOM 1514 O O . ARG A 1 207 ? 14.261 -12.937 -15.484 1.00 69.25 207 ARG A O 1
ATOM 1521 N N . PRO A 1 208 ? 14.553 -13.353 -13.281 1.00 68.75 208 PRO A N 1
ATOM 1522 C CA . PRO A 1 208 ? 14.310 -11.975 -12.851 1.00 68.75 208 PRO A CA 1
ATOM 1523 C C . PRO A 1 208 ? 15.495 -11.035 -13.130 1.00 68.75 208 PRO A C 1
ATOM 1525 O O . PRO A 1 208 ? 15.317 -9.823 -13.154 1.00 68.75 208 PRO A O 1
ATOM 1528 N N . GLY A 1 209 ? 16.703 -11.570 -13.342 1.00 78.56 209 GLY A N 1
ATOM 1529 C CA . GLY A 1 209 ? 17.881 -10.777 -13.697 1.00 78.56 209 GLY A CA 1
ATOM 1530 C C . GLY A 1 209 ? 17.949 -10.445 -15.190 1.00 78.56 209 GLY A C 1
ATOM 1531 O O . GLY A 1 209 ? 17.489 -11.223 -16.024 1.00 78.56 209 GLY A O 1
ATOM 1532 N N . ILE A 1 210 ? 18.589 -9.320 -15.519 1.00 85.06 210 ILE A N 1
ATOM 1533 C CA . ILE A 1 210 ? 18.878 -8.900 -16.898 1.00 85.06 210 ILE A CA 1
ATOM 1534 C C . ILE A 1 210 ? 20.348 -9.229 -17.202 1.00 85.06 210 ILE A C 1
ATOM 1536 O O . ILE A 1 210 ? 21.232 -8.624 -16.590 1.00 85.06 210 ILE A O 1
ATOM 1540 N N . PRO A 1 211 ? 20.643 -10.176 -18.112 1.00 83.12 211 PRO A N 1
ATOM 1541 C CA . PRO A 1 211 ? 22.018 -10.517 -18.468 1.00 83.12 211 PRO A CA 1
ATOM 1542 C C . PRO A 1 211 ? 22.752 -9.331 -19.118 1.00 83.12 211 PRO A C 1
ATOM 1544 O O . PRO A 1 211 ? 22.128 -8.605 -19.898 1.00 83.12 211 PRO A O 1
ATOM 1547 N N . PRO A 1 212 ? 24.074 -9.169 -18.906 1.00 85.81 212 PRO A N 1
ATOM 1548 C CA . PRO A 1 212 ? 24.843 -8.073 -19.504 1.00 85.81 212 PRO A CA 1
ATOM 1549 C C . PRO A 1 212 ? 24.674 -7.918 -21.029 1.00 85.81 212 PRO A C 1
ATOM 1551 O O . PRO A 1 212 ? 24.401 -6.802 -21.465 1.00 85.81 212 PRO A O 1
ATOM 1554 N N . PRO A 1 213 ? 24.675 -8.995 -21.848 1.00 87.56 213 PRO A N 1
ATOM 1555 C CA . PRO A 1 213 ? 24.490 -8.852 -23.297 1.00 87.56 213 PRO A CA 1
ATOM 1556 C C . PRO A 1 213 ? 23.133 -8.260 -23.697 1.00 87.56 213 PRO A C 1
ATOM 1558 O O . PRO A 1 213 ? 23.008 -7.614 -24.735 1.00 87.56 213 PRO A O 1
ATOM 1561 N N . LEU A 1 214 ? 22.093 -8.494 -22.892 1.00 87.25 214 LEU A N 1
ATOM 1562 C CA . LEU A 1 214 ? 20.762 -7.952 -23.146 1.00 87.25 214 LEU A CA 1
ATOM 1563 C C . LEU A 1 214 ? 20.691 -6.468 -22.775 1.00 87.25 214 LEU A C 1
ATOM 1565 O O . LEU A 1 214 ? 20.058 -5.686 -23.481 1.00 87.25 214 LEU A O 1
ATOM 1569 N N . LEU A 1 215 ? 21.391 -6.082 -21.707 1.00 88.88 215 LEU A N 1
ATOM 1570 C CA . LEU A 1 215 ? 21.550 -4.689 -21.311 1.00 88.88 215 LEU A CA 1
ATOM 1571 C C . LEU A 1 215 ? 22.330 -3.890 -22.370 1.00 88.88 215 LEU A C 1
ATOM 1573 O O . LEU A 1 215 ? 21.908 -2.799 -22.742 1.00 88.88 215 LEU A O 1
ATOM 1577 N N . ASP A 1 216 ? 23.410 -4.454 -22.916 1.00 88.88 216 ASP A N 1
ATOM 1578 C CA . ASP A 1 216 ? 24.187 -3.828 -23.994 1.00 88.88 216 ASP A CA 1
ATOM 1579 C C . ASP A 1 216 ? 23.333 -3.596 -25.246 1.00 88.88 216 ASP A C 1
ATOM 1581 O O . ASP A 1 216 ? 23.350 -2.508 -25.825 1.00 88.88 216 ASP A O 1
ATOM 1585 N N . ARG A 1 217 ? 22.519 -4.589 -25.629 1.00 90.00 217 ARG A N 1
ATOM 1586 C CA . ARG A 1 217 ? 21.560 -4.460 -26.738 1.00 90.00 217 ARG A CA 1
ATOM 1587 C C . ARG A 1 217 ? 20.517 -3.379 -26.483 1.00 90.00 217 ARG A C 1
ATOM 1589 O O . ARG A 1 217 ? 20.164 -2.665 -27.415 1.00 90.00 217 ARG A O 1
ATOM 1596 N N . LEU A 1 218 ? 20.031 -3.250 -25.248 1.00 91.88 218 LEU A N 1
ATOM 1597 C CA . LEU A 1 218 ? 19.070 -2.211 -24.881 1.00 91.88 218 LEU A CA 1
ATOM 1598 C C . LEU A 1 218 ? 19.665 -0.808 -25.071 1.00 91.88 218 LEU A C 1
ATOM 1600 O O . LEU A 1 218 ? 19.014 0.061 -25.646 1.00 91.88 218 LEU A O 1
ATOM 1604 N N . PHE A 1 219 ? 20.909 -0.601 -24.636 1.00 90.81 219 PHE A N 1
ATOM 1605 C CA . PHE A 1 219 ? 21.603 0.674 -24.822 1.00 90.81 219 PHE A CA 1
ATOM 1606 C C . PHE A 1 219 ? 21.943 0.955 -26.288 1.00 90.81 219 PHE A C 1
ATOM 1608 O O . PHE A 1 219 ? 21.793 2.089 -26.734 1.00 90.81 219 PHE A O 1
ATOM 1615 N N . ALA A 1 220 ? 22.340 -0.059 -27.061 1.00 91.50 220 ALA A N 1
ATOM 1616 C CA . ALA A 1 220 ? 22.539 0.092 -28.501 1.00 91.50 220 ALA A CA 1
ATOM 1617 C C . ALA A 1 220 ? 21.226 0.446 -29.222 1.00 91.50 220 ALA A C 1
ATOM 1619 O O . ALA A 1 220 ? 21.213 1.298 -30.107 1.00 91.50 220 ALA A O 1
ATOM 1620 N N . LEU A 1 221 ? 20.103 -0.156 -28.811 1.00 93.19 221 LEU A N 1
ATOM 1621 C CA . LEU A 1 221 ? 18.783 0.153 -29.361 1.00 93.19 221 LEU A CA 1
ATOM 1622 C C . LEU A 1 221 ? 18.369 1.602 -29.084 1.00 93.19 221 LEU A C 1
ATOM 1624 O O . LEU A 1 221 ? 17.776 2.228 -29.959 1.00 93.19 221 LEU A O 1
ATOM 1628 N N . ALA A 1 222 ? 18.713 2.140 -27.909 1.00 94.06 222 ALA A N 1
ATOM 1629 C CA . ALA A 1 222 ? 18.435 3.532 -27.556 1.00 94.06 222 ALA A CA 1
ATOM 1630 C C . ALA A 1 222 ? 19.099 4.536 -28.517 1.00 94.06 222 ALA A C 1
ATOM 1632 O O . ALA A 1 222 ? 18.577 5.634 -28.696 1.00 94.06 222 ALA A O 1
ATOM 1633 N N . ALA A 1 223 ? 20.200 4.151 -29.177 1.00 90.50 223 ALA A N 1
ATOM 1634 C CA . ALA A 1 223 ? 20.844 4.963 -30.208 1.00 90.50 223 ALA A CA 1
ATOM 1635 C C . ALA A 1 223 ? 20.098 4.976 -31.545 1.00 90.50 223 ALA A C 1
ATOM 1637 O O . ALA A 1 223 ? 20.205 5.939 -32.301 1.00 90.50 223 ALA A O 1
ATOM 1638 N N . ALA A 1 224 ? 19.337 3.922 -31.835 1.00 92.56 224 ALA A N 1
ATOM 1639 C CA . ALA A 1 224 ? 18.583 3.795 -33.075 1.00 92.56 224 ALA A CA 1
ATOM 1640 C C . ALA A 1 224 ? 17.153 4.342 -32.958 1.00 92.56 224 ALA A C 1
ATOM 1642 O O . ALA A 1 224 ? 16.604 4.839 -33.939 1.00 92.56 224 ALA A O 1
ATOM 1643 N N . ARG A 1 225 ? 16.529 4.232 -31.778 1.00 95.25 225 ARG A N 1
ATOM 1644 C CA . ARG A 1 225 ? 15.152 4.685 -31.538 1.00 95.25 225 ARG A CA 1
ATOM 1645 C C . ARG A 1 225 ? 14.889 4.990 -30.060 1.00 95.25 225 ARG A C 1
ATOM 1647 O O . ARG A 1 225 ? 15.631 4.510 -29.205 1.00 95.25 225 ARG A O 1
ATOM 1654 N N . PRO A 1 226 ? 13.812 5.721 -29.723 1.00 97.19 226 PRO A N 1
ATOM 1655 C CA . PRO A 1 226 ? 13.464 5.995 -28.332 1.00 97.19 226 PRO A CA 1
ATOM 1656 C C . PRO A 1 226 ? 13.186 4.711 -27.540 1.00 97.19 226 PRO A C 1
ATOM 1658 O O . PRO A 1 226 ? 12.423 3.846 -27.976 1.00 97.19 226 PRO A O 1
ATOM 1661 N N . VAL A 1 227 ? 13.796 4.597 -26.358 1.00 97.62 227 VAL A N 1
ATOM 1662 C CA . VAL A 1 227 ? 13.603 3.473 -25.433 1.00 97.62 227 VAL A CA 1
ATOM 1663 C C . VAL A 1 227 ? 13.191 4.014 -24.070 1.00 97.62 227 VAL A C 1
ATOM 1665 O O . VAL A 1 227 ? 13.928 4.776 -23.440 1.00 97.62 227 VAL A O 1
ATOM 1668 N N . TYR A 1 228 ? 12.025 3.586 -23.599 1.00 98.25 228 TYR A N 1
ATOM 1669 C CA . TYR A 1 228 ? 11.502 3.907 -22.280 1.00 98.25 228 TYR A CA 1
ATOM 1670 C C . TYR A 1 228 ? 11.714 2.749 -21.312 1.00 98.25 228 TYR A C 1
ATOM 1672 O O . TYR A 1 228 ? 11.480 1.595 -21.659 1.00 98.25 228 TYR A O 1
ATOM 1680 N N . VAL A 1 229 ? 12.103 3.053 -20.077 1.00 97.69 229 VAL A N 1
ATOM 1681 C CA . VAL A 1 229 ? 12.196 2.086 -18.978 1.00 97.69 229 VAL A CA 1
ATOM 1682 C C . VAL A 1 229 ? 11.109 2.404 -17.965 1.00 97.69 229 VAL A C 1
ATOM 1684 O O . VAL A 1 229 ? 11.153 3.451 -17.329 1.00 97.69 229 VAL A O 1
ATOM 1687 N N . MET A 1 230 ? 10.144 1.505 -17.798 1.00 97.44 230 MET A N 1
ATOM 1688 C CA . MET A 1 230 ? 9.071 1.628 -16.812 1.00 97.44 230 MET A CA 1
ATOM 1689 C C . MET A 1 230 ? 9.333 0.664 -15.659 1.00 97.44 230 MET A C 1
ATOM 1691 O O . MET A 1 230 ? 9.312 -0.550 -15.848 1.00 97.44 230 MET A O 1
ATOM 1695 N N . THR A 1 231 ? 9.572 1.191 -14.460 1.00 94.50 231 THR A N 1
ATOM 1696 C CA . THR A 1 231 ? 9.964 0.381 -13.303 1.00 94.50 231 THR A CA 1
ATOM 1697 C C . THR A 1 231 ? 9.276 0.823 -12.022 1.00 94.50 231 THR A C 1
ATOM 1699 O O . THR A 1 231 ? 9.057 2.008 -11.773 1.00 94.50 231 THR A O 1
ATOM 1702 N N . VAL A 1 232 ? 8.983 -0.157 -11.174 1.00 93.31 232 VAL A N 1
ATOM 1703 C CA . VAL A 1 232 ? 8.591 0.037 -9.775 1.00 93.31 232 VAL A CA 1
ATOM 1704 C C . VAL A 1 232 ? 9.795 -0.192 -8.870 1.00 93.31 232 VAL A C 1
ATOM 1706 O O . VAL A 1 232 ? 10.794 -0.792 -9.282 1.00 93.31 232 VAL A O 1
ATOM 1709 N N . ARG A 1 233 ? 9.713 0.270 -7.622 1.00 86.94 233 ARG A N 1
ATOM 1710 C CA . ARG A 1 233 ? 10.758 -0.005 -6.637 1.00 86.94 233 ARG A CA 1
ATOM 1711 C C . ARG A 1 233 ? 10.599 -1.406 -6.052 1.00 86.94 233 ARG A C 1
ATOM 1713 O O . ARG A 1 233 ? 9.550 -1.738 -5.501 1.00 86.94 233 ARG A O 1
ATOM 1720 N N . ARG A 1 234 ? 11.657 -2.210 -6.161 1.00 85.31 234 ARG A N 1
ATOM 1721 C CA . ARG A 1 234 ? 11.769 -3.525 -5.532 1.00 85.31 234 ARG A CA 1
ATOM 1722 C C . ARG A 1 234 ? 13.238 -3.858 -5.277 1.00 85.31 234 ARG A C 1
ATOM 1724 O O . ARG A 1 234 ? 13.917 -4.378 -6.156 1.00 85.31 234 ARG A O 1
ATOM 1731 N N . ASP A 1 235 ? 13.714 -3.527 -4.082 1.00 81.88 235 ASP A N 1
ATOM 1732 C CA . ASP A 1 235 ? 15.144 -3.555 -3.756 1.00 81.88 235 ASP A CA 1
ATOM 1733 C C . ASP A 1 235 ? 15.730 -4.987 -3.793 1.00 81.88 235 ASP A C 1
ATOM 1735 O O . ASP A 1 235 ? 16.872 -5.171 -4.199 1.00 81.88 235 ASP A O 1
ATOM 1739 N N . ASP A 1 236 ? 14.941 -6.026 -3.485 1.00 77.81 236 ASP A N 1
ATOM 1740 C CA . ASP A 1 236 ? 15.362 -7.434 -3.589 1.00 77.81 236 ASP A CA 1
ATOM 1741 C C . ASP A 1 236 ? 15.516 -7.926 -5.039 1.00 77.81 236 ASP A C 1
ATOM 1743 O O . ASP A 1 236 ? 16.147 -8.957 -5.273 1.00 77.81 236 ASP A O 1
ATOM 1747 N N . TRP A 1 237 ? 14.917 -7.230 -6.010 1.00 81.50 237 TRP A N 1
ATOM 1748 C CA . TRP A 1 237 ? 14.978 -7.554 -7.446 1.00 81.50 237 TRP A CA 1
ATOM 1749 C C . TRP A 1 237 ? 15.737 -6.488 -8.244 1.00 81.50 237 TRP A C 1
ATOM 1751 O O . TRP A 1 237 ? 15.693 -6.460 -9.477 1.00 81.50 237 TRP A O 1
ATOM 1761 N N . ASP A 1 238 ? 16.432 -5.602 -7.538 1.00 85.00 238 ASP A N 1
ATOM 1762 C CA . ASP A 1 238 ? 17.155 -4.500 -8.132 1.00 85.00 238 ASP A CA 1
ATOM 1763 C C . ASP A 1 238 ? 18.300 -4.995 -9.028 1.00 85.00 238 ASP A C 1
ATOM 1765 O O . ASP A 1 238 ? 19.115 -5.844 -8.658 1.00 85.00 238 ASP A O 1
ATOM 1769 N N . ASN A 1 239 ? 18.392 -4.445 -10.234 1.00 88.50 239 ASN A N 1
ATOM 1770 C CA . ASN A 1 239 ? 19.332 -4.869 -11.262 1.00 88.50 239 ASN A CA 1
ATOM 1771 C C . ASN A 1 239 ? 20.087 -3.677 -11.865 1.00 88.50 239 ASN A C 1
ATOM 1773 O O . ASN A 1 239 ? 19.872 -2.521 -11.510 1.00 88.50 239 ASN A O 1
ATOM 1777 N N . ALA A 1 240 ? 21.030 -3.964 -12.765 1.00 89.94 240 ALA A N 1
ATOM 1778 C CA . ALA A 1 240 ? 21.873 -2.932 -13.361 1.00 89.94 240 ALA A CA 1
ATOM 1779 C C . ALA A 1 240 ? 21.062 -1.854 -14.102 1.00 89.94 240 ALA A C 1
ATOM 1781 O O . ALA A 1 240 ? 21.429 -0.685 -14.034 1.00 89.94 240 ALA A O 1
ATOM 1782 N N . LEU A 1 241 ? 19.941 -2.216 -14.741 1.00 92.19 241 LEU A N 1
ATOM 1783 C CA . LEU A 1 241 ? 19.095 -1.254 -15.447 1.00 92.19 241 LEU A CA 1
ATOM 1784 C C . LEU A 1 241 ? 18.331 -0.347 -14.476 1.00 92.19 241 LEU A C 1
ATOM 1786 O O . LEU A 1 241 ? 18.285 0.864 -14.686 1.00 92.19 241 LEU A O 1
ATOM 1790 N N . THR A 1 242 ? 17.751 -0.904 -13.409 1.00 92.06 242 THR A N 1
ATOM 1791 C CA . THR A 1 242 ? 17.017 -0.110 -12.408 1.00 92.06 242 THR A CA 1
ATOM 1792 C C . THR A 1 242 ? 17.939 0.827 -11.633 1.00 92.06 242 THR A C 1
ATOM 1794 O O . THR A 1 242 ? 17.569 1.982 -11.427 1.00 92.06 242 THR A O 1
ATOM 1797 N N . ARG A 1 243 ? 19.153 0.381 -11.271 1.00 91.62 243 ARG A N 1
ATOM 1798 C CA . ARG A 1 243 ? 20.188 1.250 -10.676 1.00 91.62 243 ARG A CA 1
ATOM 1799 C C . ARG A 1 243 ? 20.615 2.352 -11.620 1.00 91.62 243 ARG A C 1
ATOM 1801 O O . ARG A 1 243 ? 20.555 3.513 -11.249 1.00 91.62 243 ARG A O 1
ATOM 1808 N N . PHE A 1 244 ? 20.952 2.000 -12.859 1.00 92.50 244 PHE A N 1
ATOM 1809 C CA . PHE A 1 244 ? 21.326 2.982 -13.868 1.00 92.50 244 PHE A CA 1
ATOM 1810 C C . PHE A 1 244 ? 20.260 4.077 -14.016 1.00 92.50 244 PHE A C 1
ATOM 1812 O O . PHE A 1 244 ? 20.577 5.260 -13.943 1.00 92.50 244 PHE A O 1
ATOM 1819 N N . CYS A 1 245 ? 18.987 3.694 -14.148 1.00 94.56 245 CYS A N 1
ATOM 1820 C CA . CYS A 1 245 ? 17.900 4.662 -14.272 1.00 94.56 245 CYS A CA 1
ATOM 1821 C C . CYS A 1 245 ? 17.768 5.551 -13.031 1.00 94.56 245 CYS A C 1
ATOM 1823 O O . CYS A 1 245 ? 17.643 6.762 -13.161 1.00 94.56 245 CYS A O 1
ATOM 1825 N N . ARG A 1 246 ? 17.810 4.971 -11.829 1.00 91.94 246 ARG A N 1
ATOM 1826 C CA . ARG A 1 246 ? 17.638 5.721 -10.579 1.00 91.94 246 ARG A CA 1
ATOM 1827 C C . ARG A 1 246 ? 18.816 6.643 -10.260 1.00 91.94 246 ARG A C 1
ATOM 1829 O O . ARG A 1 246 ? 18.591 7.726 -9.733 1.00 91.94 246 ARG A O 1
ATOM 1836 N N . ASP A 1 247 ? 20.035 6.216 -10.570 1.00 93.62 247 ASP A N 1
ATOM 1837 C CA . ASP A 1 247 ? 21.258 6.905 -10.149 1.00 93.62 247 ASP A CA 1
ATOM 1838 C C . ASP A 1 247 ? 21.745 7.917 -11.198 1.00 93.62 247 ASP A C 1
ATOM 1840 O O . ASP A 1 247 ? 22.478 8.849 -10.867 1.00 93.62 247 ASP A O 1
ATOM 1844 N N . ARG A 1 248 ? 21.374 7.731 -12.475 1.00 94.56 248 ARG A N 1
ATOM 1845 C CA . ARG A 1 248 ? 21.909 8.514 -13.604 1.00 94.56 248 ARG A CA 1
ATOM 1846 C C . ARG A 1 248 ? 20.851 9.290 -14.378 1.00 94.56 248 ARG A C 1
ATOM 1848 O O . ARG A 1 248 ? 21.220 10.194 -15.123 1.00 94.56 248 ARG A O 1
ATOM 1855 N N . LEU A 1 249 ? 19.566 8.954 -14.243 1.00 95.44 249 LEU A N 1
ATOM 1856 C CA . LEU A 1 249 ? 18.496 9.565 -15.031 1.00 95.44 249 LEU A CA 1
ATOM 1857 C C . LEU A 1 249 ? 17.453 10.257 -14.152 1.00 95.44 249 LEU A C 1
ATOM 1859 O O . LEU A 1 249 ? 17.171 9.861 -13.024 1.00 95.44 249 LEU A O 1
ATOM 1863 N N . VAL A 1 250 ? 16.818 11.273 -14.732 1.00 96.38 250 VAL A N 1
ATOM 1864 C CA . VAL A 1 250 ? 15.608 11.894 -14.187 1.00 96.38 250 VAL A CA 1
ATOM 1865 C C . VAL A 1 250 ? 14.396 11.223 -14.844 1.00 96.38 250 VAL A C 1
ATOM 1867 O O . VAL A 1 250 ? 14.393 11.062 -16.070 1.00 96.38 250 VAL A O 1
ATOM 1870 N N . PRO A 1 251 ? 13.376 10.795 -14.079 1.00 97.88 251 PRO A N 1
ATOM 1871 C CA . PRO A 1 251 ? 12.189 10.189 -14.665 1.00 97.88 251 PRO A CA 1
ATOM 1872 C C . PRO A 1 251 ? 11.425 11.208 -15.518 1.00 97.88 251 PRO A C 1
ATOM 1874 O O . PRO A 1 251 ? 11.202 12.343 -15.106 1.00 97.88 251 PRO A O 1
ATOM 1877 N N . VAL A 1 252 ? 10.982 10.780 -16.700 1.00 98.19 252 VAL A N 1
ATOM 1878 C CA . VAL A 1 252 ? 10.082 11.558 -17.569 1.00 98.19 252 VAL A CA 1
ATOM 1879 C C . VAL A 1 252 ? 8.639 11.532 -17.062 1.00 98.19 252 VAL A C 1
ATOM 1881 O O . VAL A 1 252 ? 7.849 12.409 -17.398 1.00 98.19 252 VAL A O 1
ATOM 1884 N N . ALA A 1 253 ? 8.296 10.534 -16.244 1.00 98.25 253 ALA A N 1
ATOM 1885 C CA . ALA A 1 253 ? 7.035 10.459 -15.520 1.00 98.25 253 ALA A CA 1
ATOM 1886 C C . ALA A 1 253 ? 7.240 9.727 -14.193 1.00 98.25 253 ALA A C 1
ATOM 1888 O O . ALA A 1 253 ? 7.928 8.705 -14.142 1.00 98.25 253 ALA A O 1
ATOM 1889 N N . GLU A 1 254 ? 6.619 10.215 -13.123 1.00 97.31 254 GLU A N 1
ATOM 1890 C CA . GLU A 1 254 ? 6.735 9.614 -11.798 1.00 97.31 254 GLU A CA 1
ATOM 1891 C C . GLU A 1 254 ? 5.398 9.664 -11.056 1.00 97.31 254 GLU A C 1
ATOM 1893 O O . GLU A 1 254 ? 4.738 10.701 -10.980 1.00 97.31 254 GLU A O 1
ATOM 1898 N N . TRP A 1 255 ? 5.014 8.541 -10.454 1.00 96.69 255 TRP A N 1
ATOM 1899 C CA . TRP A 1 255 ? 3.866 8.451 -9.563 1.00 96.69 255 TRP A CA 1
ATOM 1900 C C . TRP A 1 255 ? 4.357 8.261 -8.144 1.00 96.69 255 TRP A C 1
ATOM 1902 O O . TRP A 1 255 ? 5.016 7.270 -7.831 1.00 96.69 255 TRP A O 1
ATOM 1912 N N . ARG A 1 256 ? 4.004 9.203 -7.270 1.00 95.75 256 ARG A N 1
ATOM 1913 C CA . ARG A 1 256 ? 4.440 9.210 -5.873 1.00 95.75 256 ARG A CA 1
ATOM 1914 C C . ARG A 1 256 ? 3.267 9.120 -4.918 1.00 95.75 256 ARG A C 1
ATOM 1916 O O . ARG A 1 256 ? 2.209 9.696 -5.174 1.00 95.75 256 ARG A O 1
ATOM 1923 N N . ARG A 1 257 ? 3.462 8.436 -3.795 1.00 94.94 257 ARG A N 1
ATOM 1924 C CA . ARG A 1 257 ? 2.525 8.399 -2.665 1.00 94.94 257 ARG A CA 1
ATOM 1925 C C . ARG A 1 257 ? 3.303 8.470 -1.371 1.00 94.94 257 ARG A C 1
ATOM 1927 O O . ARG A 1 257 ? 4.361 7.866 -1.266 1.00 94.94 257 ARG A O 1
ATOM 1934 N N . GLN A 1 258 ? 2.792 9.232 -0.405 1.00 94.69 258 GLN A N 1
ATOM 1935 C CA . GLN A 1 258 ? 3.382 9.340 0.935 1.00 94.69 258 GLN A CA 1
ATOM 1936 C C . GLN A 1 258 ? 4.914 9.554 0.903 1.00 94.69 258 GLN A C 1
ATOM 1938 O O . GLN A 1 258 ? 5.674 8.854 1.571 1.00 94.69 258 GLN A O 1
ATOM 1943 N N . GLY A 1 259 ? 5.371 10.465 0.035 1.00 94.50 259 GLY A N 1
ATOM 1944 C CA . GLY A 1 259 ? 6.787 10.804 -0.155 1.00 94.50 259 GLY A CA 1
ATOM 1945 C C . GLY A 1 259 ? 7.621 9.815 -0.984 1.00 94.50 259 GLY A C 1
ATOM 1946 O O . GLY A 1 259 ? 8.700 10.197 -1.435 1.00 94.50 259 GLY A O 1
ATOM 1947 N N . GLY A 1 260 ? 7.137 8.596 -1.238 1.00 95.06 260 GLY A N 1
ATOM 1948 C CA . GLY A 1 260 ? 7.859 7.548 -1.968 1.00 95.06 260 GLY A CA 1
ATOM 1949 C C . GLY A 1 260 ? 7.415 7.379 -3.420 1.00 95.06 260 GLY A C 1
ATOM 1950 O O . GLY A 1 260 ? 6.303 7.764 -3.792 1.00 95.06 260 GLY A O 1
ATOM 1951 N N . THR A 1 261 ? 8.286 6.787 -4.234 1.00 95.31 261 THR A N 1
ATOM 1952 C CA . THR A 1 261 ? 8.039 6.493 -5.652 1.00 95.31 261 THR A CA 1
ATOM 1953 C C . THR A 1 261 ? 7.316 5.159 -5.786 1.00 95.31 261 THR A C 1
ATOM 1955 O O . THR A 1 261 ? 7.815 4.126 -5.340 1.00 95.31 261 THR A O 1
ATOM 1958 N N . VAL A 1 262 ? 6.143 5.170 -6.410 1.00 95.56 262 VAL A N 1
ATOM 1959 C CA . VAL A 1 262 ? 5.364 3.965 -6.721 1.00 95.56 262 VAL A CA 1
ATOM 1960 C C . VAL A 1 262 ? 5.800 3.392 -8.067 1.00 95.56 262 VAL A C 1
ATOM 1962 O O . VAL A 1 262 ? 6.128 2.211 -8.161 1.00 95.56 262 VAL A O 1
ATOM 1965 N N . LEU A 1 263 ? 5.846 4.253 -9.084 1.00 96.50 263 LEU A N 1
ATOM 1966 C CA . LEU A 1 263 ? 6.223 3.933 -10.456 1.00 96.50 263 LEU A CA 1
ATOM 1967 C C . LEU A 1 263 ? 7.032 5.089 -11.033 1.00 96.50 263 LEU A C 1
ATOM 1969 O O . LEU A 1 263 ? 6.683 6.250 -10.820 1.00 96.50 263 LEU A O 1
ATOM 1973 N N . ALA A 1 264 ? 8.060 4.764 -11.803 1.00 97.44 264 ALA A N 1
ATOM 1974 C CA . ALA A 1 264 ? 8.824 5.726 -12.574 1.00 97.44 264 ALA A CA 1
ATOM 1975 C C . ALA A 1 264 ? 8.981 5.245 -14.018 1.00 97.44 264 ALA A C 1
ATOM 1977 O O . ALA A 1 264 ? 9.132 4.049 -14.284 1.00 97.44 264 ALA A O 1
ATOM 1978 N N . ILE A 1 265 ? 8.948 6.196 -14.944 1.00 98.50 265 ILE A N 1
ATOM 1979 C CA . ILE A 1 265 ? 9.282 5.996 -16.348 1.00 98.50 265 ILE A CA 1
ATOM 1980 C C . ILE A 1 265 ? 10.492 6.862 -16.653 1.00 98.50 265 ILE A C 1
ATOM 1982 O O . ILE A 1 265 ? 10.494 8.058 -16.373 1.00 98.50 265 ILE A O 1
ATOM 1986 N N . TYR A 1 266 ? 11.501 6.258 -17.259 1.00 98.31 266 TYR A N 1
ATOM 1987 C CA . TYR A 1 266 ? 12.718 6.909 -17.719 1.00 98.31 266 TYR A CA 1
ATOM 1988 C C . TYR A 1 266 ? 12.812 6.789 -19.232 1.00 98.31 266 TYR A C 1
ATOM 1990 O O . TYR A 1 266 ? 12.283 5.843 -19.813 1.00 98.31 266 TYR A O 1
ATOM 1998 N N . ARG A 1 267 ? 13.522 7.717 -19.868 1.00 97.38 267 ARG A N 1
ATOM 1999 C CA . ARG A 1 267 ? 13.897 7.624 -21.279 1.00 97.38 267 ARG A CA 1
ATOM 2000 C C . ARG A 1 267 ? 15.404 7.426 -21.352 1.00 97.38 267 ARG A C 1
ATOM 2002 O O . ARG A 1 267 ? 16.144 8.226 -20.783 1.00 97.38 267 ARG A O 1
ATOM 2009 N N . LEU A 1 268 ? 15.856 6.360 -22.007 1.00 95.69 268 LEU A N 1
ATOM 2010 C CA . LEU A 1 268 ? 17.287 6.115 -22.164 1.00 95.69 268 LEU A CA 1
ATOM 2011 C C . LEU A 1 268 ? 17.911 7.163 -23.100 1.00 95.69 268 LEU A C 1
ATOM 2013 O O . LEU A 1 268 ? 17.272 7.570 -24.078 1.00 95.69 268 LEU A O 1
ATOM 2017 N N . PRO A 1 269 ? 19.146 7.614 -22.819 1.00 90.69 269 PRO A N 1
ATOM 2018 C CA . PRO A 1 269 ? 19.850 8.529 -23.701 1.00 90.69 269 PRO A CA 1
ATOM 2019 C C . PRO A 1 269 ? 20.285 7.813 -24.994 1.00 90.69 269 PRO A C 1
ATOM 2021 O O . PRO A 1 269 ? 20.680 6.647 -24.941 1.00 90.69 269 PRO A O 1
ATOM 2024 N N . PRO A 1 270 ? 20.272 8.504 -26.147 1.00 80.06 270 PRO A N 1
ATOM 2025 C CA . PRO A 1 270 ? 20.607 7.912 -27.442 1.00 80.06 270 PRO A CA 1
ATOM 2026 C C . PRO A 1 270 ? 22.102 7.629 -27.658 1.00 80.06 270 PRO A C 1
ATOM 2028 O O . PRO A 1 270 ? 22.473 7.014 -28.647 1.00 80.06 270 PRO A O 1
ATOM 2031 N N . ALA A 1 271 ? 22.995 8.044 -26.761 1.00 63.81 271 ALA A N 1
ATOM 2032 C CA . ALA A 1 271 ? 24.416 7.740 -26.891 1.00 63.81 271 ALA A CA 1
ATOM 2033 C C . ALA A 1 271 ? 25.051 7.526 -25.519 1.00 63.81 271 ALA A C 1
ATOM 2035 O O . ALA A 1 271 ? 24.980 8.414 -24.676 1.00 63.81 271 ALA A O 1
ATOM 2036 N N . GLY A 1 272 ? 25.678 6.360 -25.322 1.00 56.91 272 GLY A N 1
ATOM 2037 C CA . GLY A 1 272 ? 26.891 6.165 -24.511 1.00 56.91 272 GLY A CA 1
ATOM 2038 C C . GLY A 1 272 ? 26.935 6.649 -23.058 1.00 56.91 272 GLY A C 1
ATOM 2039 O O . GLY A 1 272 ? 28.006 6.578 -22.464 1.00 56.91 272 GLY A O 1
ATOM 2040 N N . GLY A 1 273 ? 25.840 7.122 -22.466 1.00 49.06 273 GLY A N 1
ATOM 2041 C CA . GLY A 1 273 ? 25.813 7.575 -21.080 1.00 49.06 273 GLY A CA 1
ATOM 2042 C C . GLY A 1 273 ? 25.861 6.383 -20.138 1.00 49.06 273 GLY A C 1
ATOM 2043 O O . GLY A 1 273 ? 24.826 6.005 -19.615 1.00 49.06 273 GLY A O 1
ATOM 2044 N N . ARG A 1 274 ? 27.022 5.749 -19.979 1.00 51.62 274 ARG A N 1
ATOM 2045 C CA . ARG A 1 274 ? 27.312 4.859 -18.849 1.00 51.62 274 ARG A CA 1
ATOM 2046 C C . ARG A 1 274 ? 27.806 5.705 -17.679 1.00 51.62 274 ARG A C 1
ATOM 2048 O O . ARG A 1 274 ? 28.690 6.558 -17.882 1.00 51.62 274 ARG A O 1
#

pLDDT: mean 91.23, std 10.67, range [31.16, 98.62]

Sequence (274 aa):
MAPGSHASALAALAWTTPLPFLLAVALGLGPLVRRLRAGDRLARLLVLWIGVVLARLHLPGAVNFDGVRHFLELFPPLAAVGGLGLAAAARFARARVPSARRGRVLAAAVVAVPLLAQAVALAAAHPFGTTYWNELVGGLGGAQARGLPQAGDYWGASYRQGLAWLSAHAEPGSALAVPIAEHAVRLVAPVRLRADIDLLPLTSPARPGIPPPLLDRLFALAAARPVYVMTVRRDDWDNALTRFCRDRLVPVAEWRRQGGTVLAIYRLPPAGGR

Foldseek 3Di:
DDPPQADQLVRLCVWQPEPLLVQLLVLLPVVLVVCVVVVNPLSVVLCVQLVVLNVLSPDPPRDDQQGCPSPVSNVVSSNVSSVNSLQVVLVVQLVVDPDNVVSNVSSVCSVVVSVVSVVVQPVLCPPNSSQFTYPVQLGLQSCVVVVRASSARLVCPCVLVVQQCCQVDPDFLEEEAELGPLVVCVVCCVPRHDPSYHYDDQADPVGSAGDPVNVVVQLQVLLVHKYKYKYMDGPVSDYPVNCCCVVPFDFPDFDDGSNDTHMTMTIHHNDDPD

Secondary structure (DSSP, 8-state):
--TT-S--HHHHHHHSS-HHHHHHHHHHHHHHHHHHHTT-HHHHHHHHHHHHHHHHHTSTT----SGGGGGGGGHHHHHHHHHHHHHHHHHHHHHT-SSHHHHHHHHHHHHHHHHHHHHHHHHHHTT-GGG---TTTTHHHHHHHTT-TT-S-TT-TTHHHHHHHHHHHSPTT-EEE--SSHHHHHHHHHHHS-TTSEE----BTTB-S--HHHHHHHHHHHHHS-EEEEEE--GGG--HHHHHHHHH---SEEEEETTEEEEEEEE--SS---

Radius of gyration: 23.75 Å; chains: 1; bounding box: 53×42×66 Å